Protein AF-A0A524QEB5-F1 (afdb_monomer_lite)

Secondary structure (DSSP, 8-state):
-HHHHHHHHHHHHHTT-----GGG---SS-HHHHHHHHHHT-SEEEEEE-TT--HHHHHHHHHHHHHHHHTT-EEEEEEETTS---GGGGSSEEEEE-TTTHHHHHHHHHHHHHHHHHHIIIIIHHHHHHTT-HHHHHHHHHHHHHHH--THHHHHHHHHHHHHHHT-SSS---HHHHHHHHHHHHHHHHTT-

pLDDT: mean 83.86, std 12.62, range [44.81, 96.88]

Structure (mmCIF, N/CA/C/O backbone):
data_AF-A0A524QEB5-F1
#
_entry.id   AF-A0A524QEB5-F1
#
loop_
_atom_site.group_PDB
_atom_site.id
_atom_site.type_symbol
_atom_site.label_atom_id
_atom_site.label_alt_id
_atom_site.label_comp_id
_atom_site.label_asym_id
_atom_site.label_entity_id
_atom_site.label_seq_id
_atom_site.pdbx_PDB_ins_code
_atom_site.Cartn_x
_atom_site.Cartn_y
_atom_site.Cartn_z
_atom_site.occupancy
_atom_site.B_iso_or_equiv
_atom_site.auth_seq_id
_atom_site.auth_comp_id
_atom_site.auth_asym_id
_atom_site.auth_atom_id
_atom_site.pdbx_PDB_model_num
ATOM 1 N N . MET A 1 1 ? 14.166 0.937 -19.536 1.00 73.69 1 MET A N 1
ATOM 2 C CA . MET A 1 1 ? 13.507 1.208 -18.238 1.00 73.69 1 MET A CA 1
ATOM 3 C C . MET A 1 1 ? 12.821 2.576 -18.107 1.00 73.69 1 MET A C 1
ATOM 5 O O . MET A 1 1 ? 11.662 2.588 -17.712 1.00 73.69 1 MET A O 1
ATOM 9 N N . PRO A 1 2 ? 13.422 3.726 -18.480 1.00 78.94 2 PRO A N 1
ATOM 10 C CA . PRO A 1 2 ? 12.789 5.042 -18.262 1.00 78.94 2 PRO A CA 1
ATOM 11 C C . PRO A 1 2 ? 11.421 5.222 -18.946 1.00 78.94 2 PRO A C 1
ATOM 13 O O . PRO A 1 2 ? 10.523 5.866 -18.407 1.00 78.94 2 PRO A O 1
ATOM 16 N N . LYS A 1 3 ? 11.233 4.611 -20.127 1.00 82.69 3 LYS A N 1
ATOM 17 C CA . LYS A 1 3 ? 9.938 4.580 -20.830 1.00 82.69 3 LYS A CA 1
ATOM 18 C C . LYS A 1 3 ? 8.859 3.827 -20.031 1.00 82.69 3 LYS A C 1
ATOM 20 O O . LYS A 1 3 ? 7.723 4.289 -19.990 1.00 82.69 3 LYS A O 1
ATOM 25 N N . ALA A 1 4 ? 9.235 2.733 -19.363 1.00 83.69 4 ALA A N 1
ATOM 26 C CA . ALA A 1 4 ? 8.350 1.911 -18.538 1.00 83.69 4 ALA A CA 1
ATOM 27 C C . ALA A 1 4 ? 7.804 2.693 -17.344 1.00 83.69 4 ALA A C 1
ATOM 29 O O . ALA A 1 4 ? 6.596 2.750 -17.138 1.00 83.69 4 ALA A O 1
ATOM 30 N N . ILE A 1 5 ? 8.702 3.365 -16.616 1.00 87.50 5 ILE A N 1
ATOM 31 C CA . ILE A 1 5 ? 8.364 4.189 -15.451 1.00 87.50 5 ILE A CA 1
ATOM 32 C C . ILE A 1 5 ? 7.362 5.275 -15.859 1.00 87.50 5 ILE A C 1
ATOM 34 O O . ILE A 1 5 ? 6.281 5.377 -15.284 1.00 87.50 5 ILE A O 1
ATOM 38 N N . LYS A 1 6 ? 7.654 6.025 -16.933 1.00 89.50 6 LYS A N 1
ATOM 39 C CA . LYS A 1 6 ? 6.751 7.071 -17.446 1.00 89.50 6 LYS A CA 1
ATOM 40 C C . LYS A 1 6 ? 5.374 6.531 -17.845 1.00 89.50 6 LYS A C 1
ATOM 42 O O . LYS A 1 6 ? 4.365 7.202 -17.621 1.00 89.50 6 LYS A O 1
ATOM 47 N N . ALA A 1 7 ? 5.320 5.349 -18.457 1.00 90.94 7 ALA A N 1
ATOM 48 C CA . ALA A 1 7 ? 4.065 4.726 -18.859 1.00 90.94 7 ALA A CA 1
ATOM 49 C C . ALA A 1 7 ? 3.247 4.266 -17.640 1.00 90.94 7 ALA A C 1
ATOM 51 O O . ALA A 1 7 ? 2.070 4.606 -17.541 1.00 90.94 7 ALA A O 1
ATOM 52 N N . VAL A 1 8 ? 3.883 3.603 -16.669 1.00 91.38 8 VAL A N 1
ATOM 53 C CA . VAL A 1 8 ? 3.261 3.205 -15.396 1.00 91.38 8 VAL A CA 1
ATOM 54 C C . VAL A 1 8 ? 2.703 4.416 -14.647 1.00 91.38 8 VAL A C 1
ATOM 56 O O . VAL A 1 8 ? 1.546 4.403 -14.236 1.00 91.38 8 VAL A O 1
ATOM 59 N N . TYR A 1 9 ? 3.461 5.511 -14.553 1.00 92.38 9 TYR A N 1
ATOM 60 C CA . TYR A 1 9 ? 3.001 6.743 -13.902 1.00 92.38 9 TYR A CA 1
ATOM 61 C C . TYR A 1 9 ? 1.744 7.317 -14.543 1.00 92.38 9 TYR A C 1
ATOM 63 O O . TYR A 1 9 ? 0.837 7.785 -13.855 1.00 92.38 9 TYR A O 1
ATOM 71 N N . ARG A 1 10 ? 1.684 7.293 -15.876 1.00 93.31 10 ARG A N 1
ATOM 72 C CA . ARG A 1 10 ? 0.520 7.772 -16.620 1.00 93.31 10 ARG A CA 1
ATOM 73 C C . ARG A 1 10 ? -0.715 6.941 -16.297 1.00 93.31 10 ARG A C 1
ATOM 75 O O . ARG A 1 10 ? -1.785 7.504 -16.089 1.00 93.31 10 ARG A O 1
ATOM 82 N N . GLU A 1 11 ? -0.569 5.623 -16.252 1.00 93.81 11 GLU A N 1
ATOM 83 C CA . GLU A 1 11 ? -1.674 4.714 -15.951 1.00 93.81 11 GLU A CA 1
ATOM 84 C C . GLU A 1 11 ? -2.122 4.821 -14.484 1.00 93.81 11 GLU A C 1
ATOM 86 O O . GLU A 1 11 ? -3.323 4.828 -14.223 1.00 93.81 11 GLU A O 1
ATOM 91 N N . LEU A 1 12 ? -1.200 5.032 -13.537 1.00 93.06 12 LEU A N 1
ATOM 92 C CA . LEU A 1 12 ? -1.536 5.333 -12.138 1.00 93.06 12 LEU A CA 1
ATOM 93 C C . LEU A 1 12 ? -2.361 6.615 -12.005 1.00 93.06 12 LEU A C 1
ATOM 95 O O . LEU A 1 12 ? -3.402 6.607 -11.349 1.00 93.06 12 LEU A O 1
ATOM 99 N N . LYS A 1 13 ? -1.940 7.694 -12.676 1.00 92.50 13 LYS A N 1
ATOM 100 C CA . LYS A 1 13 ? -2.674 8.967 -12.673 1.00 92.50 13 LYS A CA 1
ATOM 101 C C . LYS A 1 13 ? -4.069 8.820 -13.278 1.00 92.50 13 LYS A C 1
ATOM 103 O O . LYS A 1 13 ? -5.035 9.277 -12.680 1.00 92.50 13 LYS A O 1
ATOM 108 N N . LYS A 1 14 ? -4.201 8.126 -14.418 1.00 93.81 14 LYS A N 1
ATOM 109 C CA . LYS A 1 14 ? -5.514 7.801 -15.017 1.00 93.81 14 LYS A CA 1
ATOM 110 C C . LYS A 1 14 ? -6.399 6.993 -14.070 1.00 93.81 14 LYS A C 1
ATOM 112 O O . LYS A 1 14 ? -7.614 7.145 -14.072 1.00 93.81 14 LYS A O 1
ATOM 117 N N . ALA A 1 15 ? -5.791 6.125 -13.269 1.00 90.31 15 ALA A N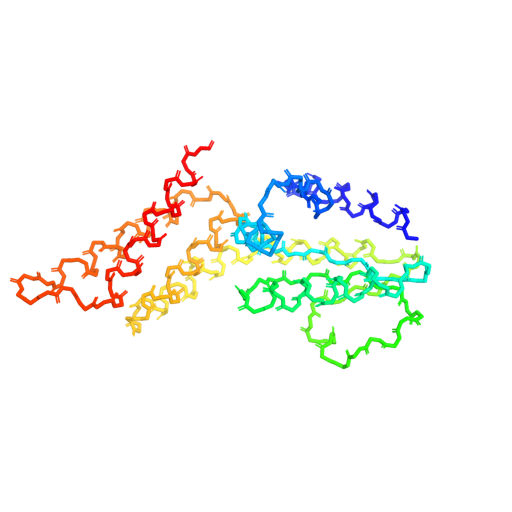 1
ATOM 118 C CA . ALA A 1 15 ? -6.494 5.331 -12.281 1.00 90.31 15 ALA A CA 1
ATOM 119 C C . ALA A 1 15 ? -6.874 6.117 -11.012 1.00 90.31 15 ALA A C 1
ATOM 121 O O . ALA A 1 15 ? -7.626 5.569 -10.208 1.00 90.31 15 ALA A O 1
ATOM 122 N N . GLY A 1 16 ? -6.435 7.371 -10.857 1.00 90.38 16 GLY A N 1
ATOM 123 C CA . GLY A 1 16 ? -6.731 8.220 -9.699 1.00 90.38 16 GLY A CA 1
ATOM 124 C C . GLY A 1 16 ? -5.721 8.104 -8.554 1.00 90.38 16 GLY A C 1
ATOM 125 O O . GLY A 1 16 ? -5.967 8.640 -7.479 1.00 90.38 16 GLY A O 1
ATOM 126 N N . PHE A 1 17 ? -4.589 7.426 -8.762 1.00 90.62 17 PHE A N 1
ATOM 127 C CA . PHE A 1 17 ? -3.515 7.350 -7.771 1.00 90.62 17 PHE A CA 1
ATOM 128 C C . PHE A 1 17 ? -2.535 8.516 -7.924 1.00 90.62 17 PHE A C 1
ATOM 130 O O . PHE A 1 17 ? -2.255 8.972 -9.036 1.00 90.62 17 PHE A O 1
ATOM 137 N N . LYS A 1 18 ? -1.963 8.959 -6.799 1.00 89.12 18 LYS A N 1
ATOM 138 C CA . LYS A 1 18 ? -0.884 9.952 -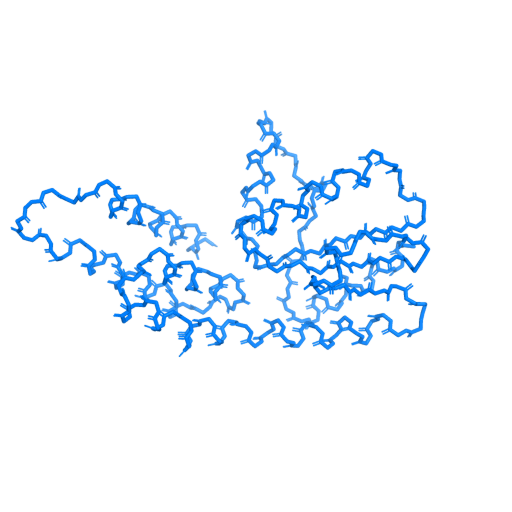6.735 1.00 89.12 18 LYS A CA 1
ATOM 139 C C . LYS A 1 18 ? 0.430 9.235 -6.386 1.00 89.12 18 LYS A C 1
ATOM 141 O O . LYS A 1 18 ? 0.615 8.895 -5.223 1.00 89.12 18 LYS A O 1
ATOM 146 N N . PRO A 1 19 ? 1.313 8.957 -7.365 1.00 88.06 19 PRO A N 1
ATOM 147 C CA . PRO A 1 19 ? 2.582 8.288 -7.095 1.00 88.06 19 PRO A CA 1
ATOM 148 C C . PRO A 1 19 ? 3.506 9.175 -6.256 1.00 88.06 19 PRO A C 1
ATOM 150 O O . PRO A 1 19 ? 3.594 10.377 -6.513 1.00 88.06 19 PRO A O 1
ATOM 153 N N . THR A 1 20 ? 4.223 8.558 -5.321 1.00 85.25 20 THR A N 1
ATOM 154 C CA . THR A 1 20 ? 5.305 9.177 -4.546 1.00 85.25 20 THR A CA 1
ATOM 155 C C . THR A 1 20 ? 6.597 8.427 -4.847 1.00 85.25 20 THR A C 1
ATOM 157 O O . THR A 1 20 ? 6.599 7.199 -4.916 1.00 85.25 20 THR A O 1
ATOM 160 N N . GL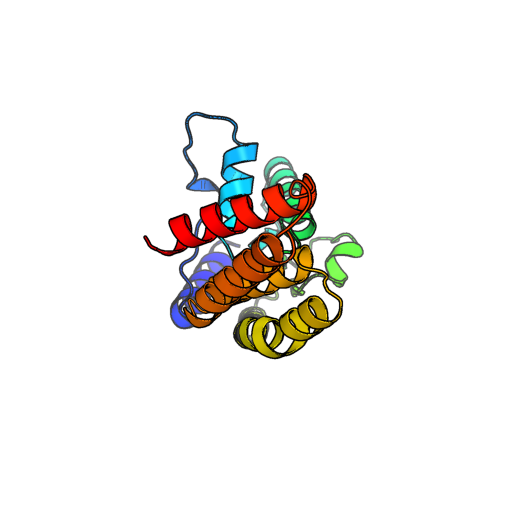U A 1 21 ? 7.689 9.159 -5.052 1.00 82.25 21 GLU A N 1
ATOM 161 C CA . GLU A 1 21 ? 8.999 8.583 -5.363 1.00 82.25 21 GLU A CA 1
ATOM 162 C C . GLU A 1 21 ? 9.825 8.389 -4.099 1.00 82.25 21 GLU A C 1
ATOM 164 O O . GLU A 1 21 ? 9.974 9.328 -3.320 1.00 82.25 21 GLU A O 1
ATOM 169 N N . GLY A 1 22 ? 10.443 7.216 -3.936 1.00 68.25 22 GLY A N 1
ATOM 170 C CA . GLY A 1 22 ? 11.366 6.965 -2.821 1.00 68.25 22 GLY A CA 1
ATOM 171 C C . GLY A 1 22 ? 12.514 7.983 -2.763 1.00 68.25 22 GLY A C 1
ATOM 172 O O . GLY A 1 22 ? 12.850 8.478 -1.695 1.00 68.25 22 GLY A O 1
ATOM 173 N N . ALA A 1 23 ? 13.037 8.402 -3.922 1.00 63.75 23 ALA A N 1
ATOM 174 C CA . ALA A 1 23 ? 14.117 9.391 -4.020 1.00 63.75 23 ALA A CA 1
ATOM 175 C C . ALA A 1 23 ? 13.706 10.827 -3.635 1.00 63.75 23 ALA A C 1
ATOM 177 O O . ALA A 1 23 ? 14.570 11.685 -3.478 1.00 63.75 23 ALA A O 1
ATOM 178 N N . SER A 1 24 ? 12.404 11.105 -3.501 1.00 59.41 24 SER A N 1
ATOM 179 C CA . SER A 1 24 ? 11.895 12.432 -3.126 1.00 59.41 24 SER A CA 1
ATOM 180 C C . SER A 1 24 ? 11.825 12.659 -1.610 1.00 59.41 24 SER A C 1
ATOM 182 O O . SER A 1 24 ? 11.506 13.763 -1.170 1.00 59.41 24 SER A O 1
ATOM 184 N N . LEU A 1 25 ? 12.156 11.641 -0.809 1.00 58.56 25 LEU A N 1
ATOM 185 C CA . LEU A 1 25 ? 12.238 11.726 0.648 1.00 58.56 25 LEU A CA 1
ATOM 186 C C . LEU A 1 25 ? 13.589 12.306 1.067 1.00 58.56 25 LEU A C 1
ATOM 188 O O . LEU A 1 25 ? 14.534 11.585 1.376 1.00 58.56 25 LEU A O 1
ATOM 192 N N . VAL A 1 26 ? 13.677 13.634 1.060 1.00 53.44 26 VAL A N 1
ATOM 193 C CA . VAL A 1 26 ? 14.764 14.355 1.726 1.00 53.44 26 VAL A CA 1
ATOM 194 C C . VAL A 1 26 ? 14.310 14.612 3.157 1.00 53.44 26 VAL A C 1
ATOM 196 O O . VAL A 1 26 ? 13.519 15.518 3.407 1.00 53.44 26 VAL A O 1
ATOM 199 N N . ASP A 1 27 ? 14.772 13.782 4.084 1.00 55.88 27 ASP A N 1
ATOM 200 C CA . ASP A 1 27 ? 14.521 13.947 5.514 1.00 55.88 27 ASP A CA 1
ATOM 201 C C . ASP A 1 27 ? 15.869 14.086 6.233 1.00 55.88 27 ASP A C 1
ATOM 203 O O . ASP A 1 27 ? 16.817 13.365 5.925 1.00 55.88 27 ASP A O 1
ATOM 207 N N . TYR A 1 28 ? 15.979 15.023 7.175 1.00 56.12 28 TYR A N 1
ATOM 208 C CA . TYR A 1 28 ? 17.229 15.321 7.898 1.00 56.12 28 TYR A CA 1
ATOM 209 C C . TYR A 1 28 ? 17.512 14.321 9.047 1.00 56.12 28 TYR A C 1
ATOM 211 O O . TYR A 1 28 ? 18.350 14.585 9.908 1.00 56.12 28 TYR A O 1
ATOM 219 N N . GLY A 1 29 ? 16.797 13.189 9.089 1.00 60.66 29 GLY A N 1
ATOM 220 C CA . GLY A 1 29 ? 16.834 12.182 10.158 1.00 60.66 29 GLY A CA 1
ATOM 221 C C . GLY A 1 29 ? 17.109 10.752 9.670 1.00 60.66 29 GLY A C 1
ATOM 222 O O . GLY A 1 29 ? 17.633 10.540 8.581 1.00 60.66 29 GLY A O 1
ATOM 223 N N . ASP A 1 30 ? 16.763 9.756 10.495 1.00 67.69 30 ASP A N 1
ATOM 224 C CA . ASP A 1 30 ? 16.944 8.325 10.199 1.00 67.69 30 ASP A CA 1
ATOM 225 C C . ASP A 1 30 ? 16.182 7.909 8.924 1.00 67.69 30 ASP A C 1
ATOM 227 O O . ASP A 1 30 ? 14.948 7.806 8.914 1.00 67.69 30 ASP A O 1
ATOM 231 N N . PHE A 1 31 ? 16.934 7.664 7.844 1.00 76.81 31 PHE A N 1
ATOM 232 C CA . PHE A 1 31 ? 16.429 7.268 6.527 1.00 76.81 31 PHE A CA 1
ATOM 233 C C . PHE A 1 31 ? 15.445 6.093 6.598 1.00 76.81 31 PHE A C 1
ATOM 235 O O . PHE A 1 31 ? 14.433 6.095 5.894 1.00 76.81 31 PHE A O 1
ATOM 242 N N . VAL A 1 32 ? 15.683 5.120 7.486 1.00 82.88 32 VAL A N 1
ATOM 243 C CA . VAL A 1 32 ? 14.817 3.940 7.629 1.00 82.88 32 VAL A CA 1
ATOM 244 C C . VAL A 1 32 ? 13.439 4.346 8.144 1.00 82.88 32 VAL A C 1
ATOM 246 O O . VAL A 1 32 ? 12.415 3.916 7.611 1.00 82.88 32 VAL A O 1
ATOM 249 N N . CYS A 1 33 ? 13.390 5.225 9.146 1.00 83.38 33 CYS A N 1
ATOM 250 C CA . CYS A 1 33 ? 12.136 5.726 9.699 1.00 83.38 33 CYS A CA 1
ATOM 251 C C . CYS A 1 33 ? 11.307 6.481 8.647 1.00 83.38 33 CYS A C 1
ATOM 253 O O . CYS A 1 33 ? 10.084 6.327 8.604 1.00 83.38 33 CYS A O 1
ATOM 255 N N . SER A 1 34 ? 11.953 7.277 7.790 1.00 82.31 34 SER A N 1
ATOM 256 C CA . SER A 1 34 ? 11.273 8.036 6.731 1.00 82.31 34 SER A CA 1
ATOM 257 C C . SER A 1 34 ? 10.695 7.121 5.638 1.00 82.31 34 SER A C 1
ATOM 259 O O . SER A 1 34 ? 9.538 7.274 5.226 1.00 82.31 34 SER A O 1
ATOM 261 N N . ILE A 1 35 ? 11.447 6.084 5.252 1.00 84.94 35 ILE A N 1
ATOM 262 C CA . ILE A 1 35 ? 10.985 5.033 4.332 1.00 84.94 35 ILE A CA 1
ATOM 263 C C . ILE A 1 35 ? 9.786 4.290 4.928 1.00 84.94 35 ILE A C 1
ATOM 265 O O . ILE A 1 35 ? 8.746 4.176 4.280 1.00 84.94 35 ILE A O 1
ATOM 269 N N . CYS A 1 36 ? 9.870 3.860 6.190 1.00 88.19 36 CYS A N 1
ATOM 270 C CA . CYS A 1 36 ? 8.771 3.181 6.878 1.00 88.19 36 CYS A CA 1
ATOM 271 C C . CYS A 1 36 ? 7.503 4.045 6.945 1.00 88.19 36 CYS A C 1
ATOM 273 O O . CYS A 1 36 ? 6.412 3.554 6.656 1.00 88.19 36 CYS A O 1
ATOM 275 N N . LYS A 1 37 ? 7.623 5.341 7.267 1.00 85.06 37 LYS A N 1
ATOM 276 C CA . LYS A 1 37 ? 6.483 6.277 7.261 1.00 85.06 37 LYS A CA 1
ATOM 277 C C . LYS A 1 37 ? 5.834 6.376 5.879 1.00 85.06 37 LYS A C 1
ATOM 279 O O . LYS A 1 37 ? 4.608 6.374 5.779 1.00 85.06 37 LYS A O 1
ATOM 284 N N . SER A 1 38 ? 6.642 6.420 4.823 1.00 86.62 38 SER A N 1
ATOM 285 C CA . SER A 1 38 ? 6.161 6.495 3.438 1.00 86.62 38 SER A CA 1
ATOM 286 C C . SER A 1 38 ? 5.480 5.209 2.985 1.00 86.62 38 SER A C 1
ATOM 288 O O . SER A 1 38 ? 4.432 5.246 2.347 1.00 86.62 38 SER A O 1
ATOM 290 N N . ILE A 1 39 ? 6.025 4.058 3.374 1.00 89.19 39 ILE A N 1
ATOM 291 C CA . ILE A 1 39 ? 5.401 2.759 3.123 1.00 89.19 39 ILE A CA 1
ATOM 292 C C . ILE A 1 39 ? 4.049 2.661 3.842 1.00 89.19 39 ILE A C 1
ATOM 294 O O . ILE A 1 39 ? 3.058 2.228 3.252 1.00 89.19 39 ILE A O 1
ATOM 298 N N . LEU A 1 40 ? 3.981 3.084 5.107 1.00 88.12 40 LEU A N 1
ATOM 299 C CA . LEU A 1 40 ? 2.753 3.028 5.901 1.00 88.12 40 LEU A CA 1
ATOM 300 C C . LEU A 1 40 ? 1.662 3.978 5.387 1.00 88.12 40 LEU A C 1
ATOM 302 O O . LEU A 1 40 ? 0.482 3.657 5.533 1.00 88.12 40 LEU A O 1
ATOM 306 N N . SER A 1 41 ? 2.033 5.096 4.756 1.00 87.12 41 SER A N 1
ATOM 307 C CA . SER A 1 41 ? 1.091 6.052 4.155 1.00 87.12 41 SER A CA 1
ATOM 308 C C . SER A 1 41 ? 0.589 5.641 2.766 1.00 87.12 41 SER A C 1
ATOM 310 O O . SER A 1 41 ? -0.316 6.278 2.227 1.00 87.12 41 SER A O 1
ATOM 312 N N . CYS A 1 42 ? 1.133 4.565 2.193 1.00 89.50 42 CYS A N 1
ATOM 313 C CA . CYS A 1 42 ? 0.776 4.081 0.867 1.00 89.50 42 CYS A CA 1
ATOM 314 C C . CYS A 1 42 ? -0.045 2.773 0.938 1.00 89.50 42 CYS A C 1
ATOM 316 O O . CYS A 1 42 ? 0.181 1.921 1.806 1.00 89.50 42 CYS A O 1
ATOM 318 N N . PRO A 1 43 ? -1.011 2.569 0.022 1.00 89.38 43 PRO A N 1
ATOM 319 C CA . PRO A 1 43 ? -1.786 1.327 -0.038 1.00 89.38 43 PRO A CA 1
ATOM 320 C C . PRO A 1 43 ? -1.014 0.147 -0.658 1.00 89.38 43 PRO A C 1
ATOM 322 O O . PRO A 1 43 ? -1.258 -1.008 -0.314 1.00 89.38 43 PRO A O 1
ATOM 325 N N . PHE A 1 44 ? -0.075 0.421 -1.565 1.00 92.12 44 PHE A N 1
ATOM 326 C CA . PHE A 1 44 ? 0.766 -0.573 -2.238 1.00 92.12 44 PHE A CA 1
ATOM 327 C C . PHE A 1 44 ? 2.068 0.076 -2.723 1.00 92.12 44 PHE A C 1
ATOM 329 O O . PHE A 1 44 ? 2.141 1.297 -2.862 1.00 92.12 44 PHE A O 1
ATOM 336 N N . GLY A 1 45 ? 3.081 -0.744 -2.994 1.00 92.12 45 GLY A N 1
ATOM 337 C CA . GLY A 1 45 ? 4.352 -0.322 -3.579 1.00 92.12 45 GLY A CA 1
ATOM 338 C C . GLY A 1 45 ? 4.502 -0.787 -5.024 1.00 92.12 45 GLY A C 1
ATOM 339 O O . GLY A 1 45 ? 3.940 -1.808 -5.426 1.00 92.12 45 GLY A O 1
ATOM 340 N N . ILE A 1 46 ? 5.285 -0.047 -5.808 1.00 91.94 46 ILE A N 1
ATOM 341 C CA . ILE A 1 46 ? 5.724 -0.468 -7.141 1.00 91.94 46 ILE A CA 1
ATOM 342 C C . ILE A 1 46 ? 7.242 -0.387 -7.178 1.00 91.94 46 ILE A C 1
ATOM 344 O O . ILE A 1 46 ? 7.809 0.675 -6.937 1.00 91.94 46 ILE A O 1
ATOM 348 N N . ALA A 1 47 ? 7.881 -1.497 -7.517 1.00 90.50 47 ALA A N 1
ATOM 349 C CA . ALA A 1 47 ? 9.318 -1.582 -7.689 1.00 90.50 47 ALA A CA 1
ATOM 350 C C . ALA A 1 47 ? 9.668 -1.791 -9.162 1.00 90.50 47 ALA A C 1
ATOM 352 O O . ALA A 1 47 ? 8.965 -2.498 -9.884 1.00 90.50 47 ALA A O 1
ATOM 353 N N . PHE A 1 48 ? 10.774 -1.194 -9.596 1.00 88.31 48 PHE A N 1
ATOM 354 C CA . PHE A 1 48 ? 11.289 -1.336 -10.952 1.00 88.31 48 PHE A CA 1
ATOM 355 C C . PHE A 1 48 ? 12.678 -1.965 -10.896 1.00 88.31 48 PHE A C 1
ATOM 357 O O . PHE A 1 48 ? 13.610 -1.332 -10.416 1.00 88.31 48 PHE A O 1
ATOM 364 N N . ALA A 1 49 ? 12.841 -3.165 -11.447 1.00 86.25 49 ALA A N 1
ATOM 365 C CA . ALA A 1 49 ? 14.139 -3.825 -11.584 1.00 86.25 49 ALA A CA 1
ATOM 366 C C . ALA A 1 49 ? 14.435 -4.111 -13.066 1.00 86.25 49 ALA A C 1
ATOM 368 O O . ALA A 1 49 ? 13.535 -4.397 -13.847 1.00 86.25 49 ALA A O 1
ATOM 369 N N . GLY A 1 50 ? 15.679 -3.988 -13.518 1.00 82.50 50 GLY A N 1
ATOM 370 C CA . GLY A 1 50 ? 15.987 -4.302 -14.912 1.00 82.50 50 GLY A CA 1
ATOM 371 C C . GLY A 1 50 ? 17.429 -4.045 -15.290 1.00 82.50 50 GLY A C 1
ATOM 372 O O . GLY A 1 50 ? 18.226 -3.549 -14.491 1.00 82.50 50 GLY A O 1
ATOM 373 N N . LYS A 1 51 ? 17.755 -4.378 -16.539 1.00 78.00 51 LYS A N 1
ATOM 374 C CA . LYS A 1 51 ? 19.104 -4.210 -17.072 1.00 78.00 51 LYS A CA 1
ATOM 375 C C . LYS A 1 51 ? 19.534 -2.739 -17.000 1.00 78.00 51 LYS A C 1
ATOM 377 O O . LYS A 1 51 ? 18.832 -1.851 -17.486 1.00 78.00 51 LYS A O 1
ATOM 382 N N . GLY A 1 52 ? 20.701 -2.495 -16.404 1.00 80.56 52 GLY A N 1
ATOM 383 C CA . GLY A 1 52 ? 21.279 -1.158 -16.235 1.00 80.56 52 GLY A CA 1
ATOM 384 C C . GLY A 1 52 ? 20.952 -0.466 -14.907 1.00 80.56 52 GLY A C 1
ATOM 385 O O . GLY A 1 52 ? 21.425 0.647 -14.692 1.00 80.56 52 GLY A O 1
ATOM 386 N N . VAL A 1 53 ? 20.184 -1.097 -14.012 1.00 83.44 53 VAL A N 1
ATOM 387 C CA . VAL A 1 53 ? 20.111 -0.667 -12.606 1.00 83.44 53 VAL A CA 1
ATOM 388 C C . VAL A 1 53 ? 21.389 -1.131 -11.891 1.00 83.44 53 VAL A C 1
ATOM 390 O O . VAL A 1 53 ? 21.685 -2.322 -11.956 1.00 83.44 53 VAL A O 1
ATOM 393 N N . PRO A 1 54 ? 22.156 -0.243 -11.227 1.00 87.31 54 PRO A N 1
ATOM 394 C CA . PRO A 1 54 ? 23.350 -0.648 -10.484 1.00 87.31 54 PRO A CA 1
ATOM 395 C C . PRO A 1 54 ? 23.020 -1.630 -9.355 1.00 87.31 54 PRO A C 1
ATOM 397 O O . PRO A 1 54 ? 22.010 -1.451 -8.675 1.00 87.31 54 PRO A O 1
ATOM 400 N N . ASP A 1 55 ? 23.908 -2.586 -9.072 1.00 85.12 55 ASP A N 1
ATOM 401 C CA . ASP A 1 55 ? 23.687 -3.610 -8.035 1.00 85.12 55 ASP A CA 1
ATOM 402 C C . ASP A 1 55 ? 23.365 -3.006 -6.663 1.00 85.12 55 ASP A C 1
ATOM 404 O O . ASP A 1 55 ? 22.448 -3.452 -5.981 1.00 85.12 55 ASP A O 1
ATOM 408 N N . LYS A 1 56 ? 24.049 -1.917 -6.284 1.00 86.50 56 LYS A N 1
ATOM 409 C CA . LYS A 1 56 ? 23.757 -1.182 -5.039 1.00 86.50 56 LYS A CA 1
ATOM 410 C C . LYS A 1 56 ? 22.311 -0.679 -4.992 1.00 86.50 56 LYS A C 1
ATOM 412 O O . LYS A 1 56 ? 21.652 -0.776 -3.963 1.00 86.50 56 LYS A O 1
ATOM 417 N N . THR A 1 57 ? 21.810 -0.155 -6.109 1.00 86.19 57 THR A N 1
ATOM 418 C CA . THR A 1 57 ? 20.420 0.299 -6.230 1.00 86.19 57 THR A CA 1
ATOM 419 C C . THR A 1 57 ? 19.461 -0.886 -6.203 1.00 86.19 57 THR A C 1
ATOM 421 O O . THR A 1 57 ? 18.420 -0.808 -5.559 1.00 86.19 57 THR A O 1
ATOM 424 N N . LEU A 1 58 ? 19.817 -1.996 -6.850 1.00 85.94 58 LEU A N 1
ATOM 425 C CA . LEU A 1 58 ? 19.013 -3.212 -6.856 1.00 85.94 58 LEU A CA 1
ATOM 426 C C . LEU A 1 58 ? 18.856 -3.802 -5.441 1.00 85.94 58 LEU A C 1
ATOM 428 O O . LEU A 1 58 ? 17.745 -4.163 -5.057 1.00 85.94 58 LEU A O 1
ATOM 432 N N . CYS A 1 59 ? 19.927 -3.819 -4.639 1.00 86.31 59 CYS A N 1
ATOM 433 C CA . CYS A 1 59 ? 19.878 -4.217 -3.229 1.00 86.31 59 CYS A CA 1
ATOM 434 C C . CYS A 1 59 ? 18.905 -3.351 -2.419 1.00 86.31 59 CYS A C 1
ATOM 436 O O . CYS A 1 59 ? 18.089 -3.891 -1.673 1.00 86.31 59 CYS A O 1
ATOM 438 N N . ASN A 1 60 ? 18.944 -2.025 -2.599 1.00 87.62 60 ASN A N 1
ATOM 439 C CA . ASN A 1 60 ? 18.023 -1.114 -1.914 1.00 87.62 60 ASN A CA 1
ATOM 440 C C . ASN A 1 60 ? 16.567 -1.382 -2.309 1.00 87.62 60 ASN A C 1
ATOM 442 O O . ASN A 1 60 ? 15.702 -1.460 -1.442 1.00 87.62 60 ASN A O 1
ATOM 446 N N . ILE A 1 61 ? 16.302 -1.597 -3.601 1.00 87.94 61 ILE A N 1
ATOM 447 C CA . ILE A 1 61 ? 14.958 -1.924 -4.094 1.00 87.94 61 ILE A CA 1
ATOM 448 C C . ILE A 1 61 ? 14.444 -3.206 -3.437 1.00 87.94 61 ILE A C 1
ATOM 450 O O . ILE A 1 61 ? 13.316 -3.235 -2.953 1.00 87.94 61 ILE A O 1
ATOM 454 N N . PHE A 1 62 ? 15.253 -4.266 -3.386 1.00 87.75 62 PHE A N 1
ATOM 455 C CA . PHE A 1 62 ? 14.828 -5.517 -2.760 1.00 87.75 62 PHE A CA 1
ATOM 456 C C . PHE A 1 62 ? 14.629 -5.394 -1.251 1.00 87.75 62 PHE A C 1
ATOM 458 O O . PHE A 1 62 ? 13.679 -5.968 -0.719 1.00 87.75 62 PHE A O 1
ATOM 465 N N . TRP A 1 63 ? 15.465 -4.611 -0.572 1.00 89.62 63 TRP A N 1
ATOM 466 C CA . TRP A 1 63 ? 15.282 -4.314 0.844 1.00 89.62 63 TRP A CA 1
ATOM 467 C C . TRP A 1 63 ? 13.962 -3.568 1.105 1.00 89.62 63 TRP A C 1
ATOM 469 O O . TRP A 1 63 ? 13.182 -3.982 1.963 1.00 89.62 63 TRP A O 1
ATOM 479 N N . GLU A 1 64 ? 13.640 -2.545 0.307 1.00 90.50 64 GLU A N 1
ATOM 480 C CA . GLU A 1 64 ? 12.368 -1.813 0.402 1.00 90.50 64 GLU A CA 1
ATOM 481 C C . GLU A 1 64 ? 11.153 -2.686 0.053 1.00 90.50 64 GLU A C 1
ATOM 483 O O . GLU A 1 64 ? 10.111 -2.577 0.703 1.00 90.50 64 GLU A O 1
ATOM 488 N N . ILE A 1 65 ? 11.269 -3.596 -0.926 1.00 89.44 65 ILE A N 1
ATOM 489 C CA . ILE A 1 65 ? 10.221 -4.591 -1.205 1.00 89.44 65 ILE A CA 1
ATOM 490 C C . ILE A 1 65 ? 10.003 -5.492 0.014 1.00 89.44 65 ILE A C 1
ATOM 492 O O . ILE A 1 65 ? 8.854 -5.733 0.391 1.00 89.44 65 ILE A O 1
ATOM 496 N N . GLY A 1 66 ? 11.080 -5.954 0.651 1.00 88.69 66 GLY A N 1
ATOM 497 C CA . GLY A 1 66 ? 11.001 -6.741 1.880 1.00 88.69 66 GLY A CA 1
ATOM 498 C C . GLY A 1 66 ? 10.267 -5.993 2.994 1.00 88.69 66 GLY A C 1
ATOM 499 O O . GLY A 1 66 ? 9.391 -6.563 3.641 1.00 88.69 66 GLY A O 1
ATOM 500 N N . LEU A 1 67 ? 10.541 -4.695 3.167 1.00 90.75 67 LEU A N 1
ATOM 501 C CA . LEU A 1 67 ? 9.812 -3.853 4.120 1.00 90.75 67 LEU A CA 1
ATOM 502 C C . LEU A 1 67 ? 8.329 -3.715 3.760 1.00 90.75 67 LEU A C 1
ATOM 504 O O . LEU A 1 67 ? 7.474 -3.902 4.624 1.00 90.75 67 LEU A O 1
ATOM 508 N N . LEU A 1 68 ? 8.004 -3.433 2.495 1.00 90.69 68 LEU A N 1
ATOM 509 C CA . LEU A 1 68 ? 6.620 -3.369 2.016 1.00 90.69 68 LEU A CA 1
ATOM 510 C C . LEU A 1 68 ? 5.861 -4.661 2.340 1.00 90.69 68 LEU A C 1
ATOM 512 O O . LEU A 1 68 ? 4.779 -4.611 2.927 1.00 90.69 68 LEU A O 1
ATOM 516 N N . GLN A 1 69 ? 6.445 -5.814 2.010 1.00 88.06 69 GLN A N 1
ATOM 517 C CA . GLN A 1 69 ? 5.864 -7.124 2.297 1.00 88.06 69 GLN A CA 1
ATOM 518 C C . GLN A 1 69 ? 5.756 -7.394 3.801 1.00 88.06 69 GLN A C 1
ATOM 520 O O . GLN A 1 69 ? 4.725 -7.892 4.251 1.00 88.06 69 GLN A O 1
ATOM 525 N N . GLY A 1 70 ? 6.764 -7.013 4.591 1.00 88.19 70 GLY A N 1
ATOM 526 C CA . GLY A 1 70 ? 6.747 -7.114 6.053 1.00 88.19 70 GLY A CA 1
ATOM 527 C C . GLY A 1 70 ? 5.626 -6.288 6.689 1.00 88.19 70 GLY A C 1
ATOM 528 O O . GLY A 1 70 ? 4.972 -6.736 7.628 1.00 88.19 70 GLY A O 1
ATOM 529 N N . PHE A 1 71 ? 5.310 -5.125 6.115 1.00 88.50 71 PHE A N 1
ATOM 530 C CA . PHE A 1 71 ? 4.135 -4.333 6.483 1.00 88.50 71 PHE A CA 1
ATOM 531 C C . PHE A 1 71 ? 2.826 -4.848 5.864 1.00 88.50 71 PHE A C 1
ATOM 533 O O . PHE A 1 71 ? 1.778 -4.221 6.033 1.00 88.50 71 PHE A O 1
ATOM 540 N N . GLY A 1 72 ? 2.842 -5.984 5.164 1.00 86.56 72 GLY A N 1
ATOM 541 C CA . GLY A 1 72 ? 1.678 -6.586 4.513 1.00 86.56 72 GLY A CA 1
ATOM 542 C C . GLY A 1 72 ? 1.139 -5.772 3.337 1.00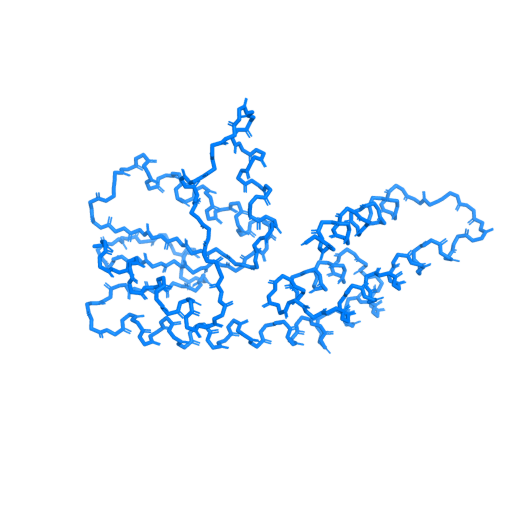 86.56 72 GLY A C 1
ATOM 543 O O . GLY A 1 72 ? -0.036 -5.905 2.999 1.00 86.56 72 GLY A O 1
ATOM 544 N N . LYS A 1 73 ? 1.955 -4.893 2.747 1.00 88.38 73 LYS A N 1
ATOM 545 C CA . LYS A 1 73 ? 1.575 -4.098 1.579 1.00 88.38 73 LYS A CA 1
ATOM 546 C C . LYS A 1 73 ? 1.669 -4.945 0.322 1.00 88.38 73 LYS A C 1
ATOM 548 O O . LYS A 1 73 ? 2.556 -5.783 0.165 1.00 88.38 73 LYS A O 1
ATOM 553 N N . VAL A 1 74 ? 0.757 -4.684 -0.607 1.00 88.44 74 VAL A N 1
ATOM 554 C CA . VAL A 1 74 ? 0.844 -5.269 -1.941 1.00 88.44 74 VAL A CA 1
ATOM 555 C C . VAL A 1 74 ? 2.033 -4.648 -2.667 1.00 88.44 74 VAL A C 1
ATOM 557 O O . VAL A 1 74 ? 2.211 -3.432 -2.632 1.00 88.44 74 VAL A O 1
ATOM 560 N N . VAL A 1 75 ? 2.838 -5.470 -3.334 1.00 90.00 75 VAL A N 1
ATOM 561 C CA . VAL A 1 75 ? 3.970 -5.008 -4.142 1.00 90.00 75 VAL A CA 1
ATOM 562 C C . VAL A 1 75 ? 3.741 -5.415 -5.587 1.00 90.00 75 VAL A C 1
ATOM 564 O O . VAL A 1 75 ? 3.429 -6.573 -5.863 1.00 90.00 75 VAL A O 1
ATOM 567 N N . LEU A 1 76 ? 3.880 -4.459 -6.505 1.00 89.88 76 LEU A N 1
ATOM 568 C CA . LEU A 1 76 ? 3.978 -4.735 -7.932 1.00 89.88 76 LEU A CA 1
ATOM 569 C C . LEU A 1 76 ? 5.446 -4.643 -8.341 1.00 89.88 76 LEU A C 1
ATOM 571 O O . LEU A 1 76 ? 6.048 -3.576 -8.230 1.00 89.88 76 LEU A O 1
ATOM 575 N N . LEU A 1 77 ? 6.025 -5.735 -8.827 1.00 88.06 77 LEU A N 1
ATOM 576 C CA . LEU A 1 77 ? 7.395 -5.724 -9.337 1.00 88.06 77 LEU A CA 1
ATOM 577 C C . LEU A 1 77 ? 7.364 -5.645 -10.861 1.00 88.06 77 LEU A C 1
ATOM 579 O O . LEU A 1 77 ? 6.923 -6.586 -11.507 1.00 88.06 77 LEU A O 1
ATOM 583 N N . VAL A 1 78 ? 7.843 -4.547 -11.437 1.00 88.12 78 VAL A N 1
ATOM 584 C CA . VAL A 1 78 ? 8.049 -4.409 -12.882 1.00 88.12 78 VAL A CA 1
ATOM 585 C C . VAL A 1 78 ? 9.506 -4.745 -13.178 1.00 88.12 78 VAL A C 1
ATOM 587 O O . VAL A 1 78 ? 10.394 -3.945 -12.878 1.00 88.12 78 VAL A O 1
ATOM 590 N N . ALA A 1 79 ? 9.747 -5.931 -13.733 1.00 85.50 79 ALA A N 1
ATOM 591 C CA . ALA A 1 79 ? 11.091 -6.462 -13.942 1.00 85.50 79 ALA A CA 1
ATOM 592 C C . ALA A 1 79 ? 11.362 -6.816 -15.405 1.00 85.50 79 ALA A C 1
ATOM 594 O O . ALA A 1 79 ? 10.489 -7.370 -16.057 1.00 85.50 79 ALA A O 1
ATOM 595 N N . ASP A 1 80 ? 12.557 -6.533 -15.919 1.00 79.38 80 ASP A N 1
ATOM 596 C CA . ASP A 1 80 ? 13.006 -7.070 -17.216 1.00 79.38 80 ASP A CA 1
ATOM 597 C C . ASP A 1 80 ? 13.134 -8.607 -17.152 1.00 79.38 80 ASP A C 1
ATOM 599 O O . ASP A 1 80 ? 13.602 -9.134 -16.143 1.00 79.38 80 ASP A O 1
ATOM 603 N N . GLU A 1 81 ? 12.753 -9.323 -18.216 1.00 65.88 81 GLU A N 1
ATOM 604 C CA . GLU A 1 81 ? 12.842 -10.796 -18.307 1.00 65.88 81 GLU A CA 1
ATOM 605 C C . GLU A 1 81 ? 14.277 -11.314 -18.120 1.00 65.88 81 GLU A C 1
ATOM 607 O O . GLU A 1 81 ? 14.482 -12.451 -17.709 1.00 65.88 81 GLU A O 1
ATOM 612 N N . ALA A 1 82 ? 15.279 -10.462 -18.364 1.00 60.88 82 ALA A N 1
ATOM 613 C CA . ALA A 1 82 ? 16.691 -10.776 -18.155 1.00 60.88 82 ALA A CA 1
ATOM 614 C C . ALA A 1 82 ? 17.106 -10.920 -16.672 1.00 60.88 82 ALA A C 1
ATOM 616 O O . ALA A 1 82 ? 18.251 -11.282 -16.396 1.00 60.88 82 ALA A O 1
ATOM 617 N N . LEU A 1 83 ? 16.228 -10.611 -15.712 1.00 65.12 83 LEU A N 1
ATOM 618 C CA . LEU A 1 83 ? 16.488 -10.842 -14.292 1.00 65.12 83 LEU A CA 1
ATOM 619 C C . LEU A 1 83 ? 16.066 -12.260 -13.901 1.00 65.12 83 LEU A C 1
ATOM 621 O O . LEU A 1 83 ? 14.877 -12.573 -13.876 1.00 65.12 83 LEU A O 1
ATOM 625 N N . ASN A 1 84 ? 17.037 -13.083 -13.494 1.00 66.50 84 ASN A N 1
ATOM 626 C CA . ASN A 1 84 ? 16.794 -14.307 -12.725 1.00 66.50 84 ASN A CA 1
ATOM 627 C C . ASN A 1 84 ? 16.241 -13.930 -11.340 1.00 66.50 84 ASN A C 1
ATOM 629 O O . ASN A 1 84 ? 16.971 -13.909 -10.348 1.00 66.50 84 ASN A O 1
ATOM 633 N N . LEU A 1 85 ? 14.965 -13.547 -11.284 1.00 70.69 85 LEU A N 1
ATOM 634 C CA . LEU A 1 85 ? 14.300 -13.190 -10.038 1.00 70.69 85 LEU A CA 1
ATOM 635 C C . LEU A 1 85 ? 14.273 -14.405 -9.097 1.00 70.69 85 LEU A C 1
ATOM 637 O O . LEU A 1 85 ? 13.989 -15.517 -9.550 1.00 70.69 85 LEU A O 1
ATOM 641 N N . PRO A 1 86 ? 14.515 -14.215 -7.786 1.00 69.69 86 PRO A N 1
ATOM 642 C CA . PRO A 1 86 ? 14.314 -15.277 -6.810 1.00 69.69 86 PRO A CA 1
ATOM 643 C C . PRO A 1 86 ? 12.888 -15.831 -6.889 1.00 69.69 86 PRO A C 1
ATOM 645 O O . PRO A 1 86 ? 11.936 -15.076 -7.105 1.00 69.69 86 PRO A O 1
ATOM 648 N N . SER A 1 87 ? 12.721 -17.136 -6.662 1.00 68.12 87 SER A N 1
ATOM 649 C CA . SER A 1 87 ? 11.422 -17.823 -6.760 1.00 68.12 87 SER A CA 1
ATOM 650 C C . SER A 1 87 ? 10.325 -17.193 -5.900 1.00 68.12 87 SER A C 1
ATOM 652 O O . SER A 1 87 ? 9.147 -17.267 -6.249 1.00 68.12 87 SER A O 1
ATOM 654 N N . ASP A 1 88 ? 10.696 -16.533 -4.802 1.00 67.19 88 ASP A N 1
ATOM 655 C CA . ASP A 1 88 ? 9.768 -15.836 -3.909 1.00 67.19 88 ASP A CA 1
ATOM 656 C C . ASP A 1 88 ? 9.038 -14.667 -4.597 1.00 67.19 88 ASP A C 1
ATOM 658 O O . ASP A 1 88 ? 7.889 -14.361 -4.266 1.00 67.19 88 ASP A O 1
ATOM 662 N N . PHE A 1 89 ? 9.630 -14.065 -5.635 1.00 66.75 89 PHE A N 1
ATOM 663 C CA . PHE A 1 89 ? 9.001 -13.001 -6.424 1.00 66.75 89 PHE A CA 1
ATOM 664 C C . PHE A 1 89 ? 7.960 -13.506 -7.432 1.00 66.75 89 PHE A C 1
ATOM 666 O O . PHE A 1 89 ? 7.206 -12.696 -7.976 1.00 66.75 89 PHE A O 1
ATOM 673 N N . ASN A 1 90 ? 7.832 -14.825 -7.617 1.00 60.31 90 ASN A N 1
ATOM 674 C CA . ASN A 1 90 ? 6.758 -15.413 -8.424 1.00 60.31 90 ASN A CA 1
ATOM 675 C C . ASN A 1 90 ? 5.396 -15.390 -7.705 1.00 60.31 90 ASN A C 1
ATOM 677 O O . ASN A 1 90 ? 4.365 -15.551 -8.353 1.00 60.31 90 ASN A O 1
ATOM 681 N N . ARG A 1 91 ? 5.371 -15.193 -6.375 1.00 56.47 91 ARG A N 1
ATOM 682 C CA . ARG A 1 91 ? 4.132 -15.084 -5.571 1.00 56.47 91 ARG A CA 1
ATOM 683 C C . ARG A 1 91 ? 3.637 -13.644 -5.407 1.00 56.47 91 ARG A C 1
ATOM 685 O O . ARG A 1 91 ? 2.472 -13.424 -5.084 1.00 56.47 91 ARG A O 1
ATOM 692 N N . THR A 1 92 ? 4.520 -12.674 -5.618 1.00 60.28 92 THR A N 1
ATOM 693 C CA . THR A 1 92 ? 4.200 -11.241 -5.671 1.00 60.28 92 THR A CA 1
ATOM 694 C C . THR A 1 92 ? 3.539 -10.925 -7.016 1.00 60.28 92 THR A C 1
ATOM 696 O O . THR A 1 92 ? 3.725 -11.671 -7.974 1.00 60.28 92 THR A O 1
ATOM 699 N N . PHE A 1 93 ? 2.775 -9.832 -7.136 1.00 66.50 93 PHE A N 1
ATOM 700 C CA . PHE A 1 93 ? 2.277 -9.390 -8.444 1.00 66.50 93 PHE A CA 1
ATOM 701 C C . PHE A 1 93 ? 3.451 -8.886 -9.296 1.00 66.50 93 PHE A C 1
ATOM 703 O O . PHE A 1 93 ? 3.735 -7.691 -9.372 1.00 66.50 93 PHE A O 1
ATOM 710 N N . SER A 1 94 ? 4.179 -9.808 -9.909 1.00 68.62 94 SER A N 1
ATOM 711 C CA . SER A 1 94 ? 5.263 -9.506 -10.824 1.00 68.62 94 SER A CA 1
ATOM 712 C C . SER A 1 94 ? 4.704 -9.293 -12.227 1.00 68.62 94 SER A C 1
ATOM 714 O O . SER A 1 94 ? 3.849 -10.022 -12.733 1.00 68.62 94 SER A O 1
ATOM 716 N N . ILE A 1 95 ? 5.170 -8.223 -12.853 1.00 71.00 95 ILE A N 1
ATOM 717 C CA . ILE A 1 95 ? 4.923 -7.888 -14.242 1.00 71.00 95 ILE A CA 1
ATOM 718 C C . ILE A 1 95 ? 6.277 -7.960 -14.914 1.00 71.00 95 ILE A C 1
ATOM 720 O O . ILE A 1 95 ? 7.126 -7.087 -14.731 1.00 71.00 95 ILE A O 1
ATOM 724 N N . LEU A 1 96 ? 6.457 -9.001 -15.714 1.00 74.69 96 LEU A N 1
ATOM 725 C CA . LEU A 1 96 ? 7.587 -9.053 -16.619 1.00 74.69 96 LEU A CA 1
ATOM 726 C C . LEU A 1 96 ? 7.400 -7.964 -17.677 1.00 74.69 96 LEU A C 1
ATOM 728 O O . LEU A 1 96 ? 6.359 -7.878 -18.342 1.00 74.69 96 LEU A O 1
ATOM 732 N N . TYR A 1 97 ? 8.393 -7.088 -17.750 1.00 72.81 97 TYR A N 1
ATOM 733 C CA . TYR A 1 97 ? 8.536 -6.038 -18.733 1.00 72.81 97 TYR A CA 1
ATOM 734 C C . TYR A 1 97 ? 8.922 -6.688 -20.059 1.00 72.81 97 TYR A C 1
ATOM 736 O O . TYR A 1 97 ? 10.086 -6.739 -20.441 1.00 72.81 97 TYR A O 1
ATOM 744 N N . ASP A 1 98 ? 7.911 -7.175 -20.766 1.00 72.00 98 ASP A N 1
ATOM 745 C CA . ASP A 1 98 ? 7.993 -7.379 -22.204 1.00 72.00 98 ASP A CA 1
ATOM 746 C C . ASP A 1 98 ? 7.740 -6.023 -22.895 1.00 72.00 98 ASP A C 1
ATOM 748 O O . ASP A 1 98 ? 7.037 -5.157 -22.374 1.00 72.00 98 ASP A O 1
ATOM 752 N N . GLN A 1 99 ? 8.335 -5.759 -24.060 1.00 66.00 99 GLN A N 1
ATOM 753 C CA . GLN A 1 99 ? 8.174 -4.444 -24.704 1.00 66.00 99 GLN A CA 1
ATOM 754 C C . GLN A 1 99 ? 6.746 -4.185 -25.230 1.00 66.00 99 GLN A C 1
ATOM 756 O O . GLN A 1 99 ? 6.429 -3.044 -25.568 1.00 66.00 99 GLN A O 1
ATOM 761 N N . ILE A 1 100 ? 5.892 -5.214 -25.299 1.00 68.19 100 ILE A N 1
ATOM 762 C CA . ILE A 1 100 ? 4.651 -5.201 -26.088 1.00 68.19 100 ILE A CA 1
ATOM 763 C C . ILE A 1 100 ? 3.388 -5.185 -25.202 1.00 68.19 100 ILE A C 1
ATOM 765 O O . ILE A 1 100 ? 2.453 -4.447 -25.496 1.00 68.19 100 ILE A O 1
ATOM 769 N N . ASN A 1 101 ? 3.358 -5.911 -24.083 1.00 81.88 101 ASN A N 1
ATOM 770 C CA . ASN A 1 101 ? 2.139 -6.231 -23.325 1.00 81.88 101 ASN A CA 1
ATOM 771 C C . ASN A 1 101 ? 2.173 -5.834 -21.838 1.00 81.88 101 ASN A C 1
ATOM 773 O O . ASN A 1 101 ? 1.133 -5.873 -21.170 1.00 81.88 101 ASN A O 1
ATOM 777 N N . TYR A 1 102 ? 3.320 -5.423 -21.289 1.00 86.06 102 TYR A N 1
ATOM 778 C CA . TYR A 1 102 ? 3.456 -5.119 -19.858 1.00 86.06 102 TYR A CA 1
ATOM 779 C C . TYR A 1 102 ? 2.437 -4.082 -19.348 1.00 86.06 102 TYR A C 1
ATOM 781 O O . TYR A 1 102 ? 1.944 -4.202 -18.226 1.00 86.06 102 TYR A O 1
ATOM 789 N N . ILE A 1 103 ? 2.057 -3.093 -20.169 1.00 90.50 103 ILE A N 1
ATOM 790 C CA . ILE A 1 103 ? 1.048 -2.087 -19.797 1.00 90.50 103 ILE A CA 1
ATOM 791 C C . ILE A 1 103 ? -0.350 -2.677 -19.683 1.00 90.50 103 ILE A C 1
ATOM 793 O O . ILE A 1 103 ? -1.106 -2.272 -18.802 1.00 90.50 103 ILE A O 1
ATOM 797 N N . GLU A 1 104 ? -0.716 -3.633 -20.529 1.00 89.94 104 GLU A N 1
ATOM 798 C CA . GLU A 1 104 ? -2.018 -4.282 -20.413 1.00 89.94 104 GLU A CA 1
ATOM 799 C C . GLU A 1 104 ? -2.087 -5.127 -19.135 1.00 89.94 104 GLU A C 1
ATOM 801 O O . GLU A 1 104 ? -3.060 -5.035 -18.380 1.00 89.94 104 GLU A O 1
ATOM 806 N N . LYS A 1 105 ? -1.017 -5.879 -18.835 1.00 87.69 105 LYS A N 1
ATOM 807 C CA . LYS A 1 105 ? -0.874 -6.613 -17.566 1.00 87.69 105 LYS A CA 1
ATOM 808 C C . LYS A 1 105 ? -0.965 -5.658 -16.371 1.00 87.69 105 LYS A C 1
ATOM 810 O O . LYS A 1 105 ? -1.718 -5.919 -15.433 1.00 87.69 105 LYS A O 1
ATOM 815 N N . PHE A 1 106 ? -0.278 -4.515 -16.441 1.00 90.50 106 PHE A N 1
ATOM 816 C CA . PHE A 1 106 ? -0.336 -3.469 -15.420 1.00 90.50 106 PHE A CA 1
ATOM 817 C C . PHE A 1 106 ? -1.757 -2.931 -15.227 1.00 90.50 106 PHE A C 1
ATOM 819 O O . PHE A 1 106 ? -2.247 -2.894 -14.102 1.00 90.50 106 PHE A O 1
ATOM 826 N N . ARG A 1 107 ? -2.472 -2.589 -16.307 1.00 91.81 107 ARG A N 1
ATOM 827 C CA . ARG A 1 107 ? -3.870 -2.125 -16.237 1.00 91.81 107 ARG A CA 1
ATOM 828 C C . ARG A 1 107 ? -4.782 -3.148 -15.568 1.00 91.81 107 ARG A C 1
ATOM 830 O O . ARG A 1 107 ? -5.563 -2.777 -14.695 1.00 91.81 107 ARG A O 1
ATOM 837 N N . LYS A 1 108 ? -4.660 -4.431 -15.925 1.00 90.06 108 LYS A N 1
ATOM 838 C CA . LYS A 1 108 ? -5.429 -5.518 -15.293 1.00 90.06 108 LYS A CA 1
ATOM 839 C C . LYS A 1 108 ? -5.151 -5.602 -13.791 1.00 90.06 108 LYS A C 1
ATOM 841 O O . LYS A 1 108 ? -6.081 -5.787 -13.010 1.00 90.06 108 LYS A O 1
ATOM 846 N N . LEU A 1 109 ? -3.898 -5.432 -13.375 1.00 89.62 109 LEU A N 1
ATOM 847 C CA . LEU A 1 109 ? -3.529 -5.417 -11.959 1.00 89.62 109 LEU A CA 1
ATOM 848 C C . LEU A 1 109 ? -4.075 -4.192 -11.228 1.00 89.62 109 LEU A C 1
ATOM 850 O O . LEU A 1 109 ? -4.635 -4.344 -10.149 1.00 89.62 109 LEU A O 1
ATOM 854 N N . ILE A 1 110 ? -4.008 -3.006 -11.831 1.00 91.12 110 ILE A N 1
ATOM 855 C CA . ILE A 1 110 ? -4.612 -1.795 -11.264 1.00 91.12 110 ILE A CA 1
ATOM 856 C C . ILE A 1 110 ? -6.123 -1.959 -11.065 1.00 91.12 110 ILE A C 1
ATOM 858 O O . ILE A 1 110 ? -6.644 -1.557 -10.026 1.00 91.12 110 ILE A O 1
ATOM 862 N N . LEU A 1 111 ? -6.829 -2.583 -12.013 1.00 90.81 111 LEU A N 1
ATOM 863 C CA . LEU A 1 111 ? -8.253 -2.890 -11.850 1.00 90.81 111 LEU A CA 1
ATOM 864 C C . LEU A 1 111 ? -8.493 -3.828 -10.659 1.00 90.81 111 LEU A C 1
ATOM 866 O O . LEU A 1 111 ? -9.366 -3.552 -9.844 1.00 90.81 111 LEU A O 1
ATOM 870 N N . LYS A 1 112 ? -7.675 -4.874 -10.490 1.00 90.00 112 LYS A N 1
ATOM 871 C CA . LYS A 1 112 ? -7.754 -5.755 -9.310 1.00 90.00 112 LYS A CA 1
ATOM 872 C C . LYS A 1 112 ? -7.483 -5.005 -8.002 1.00 90.00 112 LYS A C 1
ATOM 874 O O . LYS A 1 112 ? -8.191 -5.219 -7.023 1.00 90.00 112 LYS A O 1
ATOM 879 N N . LEU A 1 113 ? -6.497 -4.105 -7.983 1.00 90.69 113 LEU A N 1
ATOM 880 C CA . LEU A 1 113 ? -6.184 -3.290 -6.805 1.00 90.69 113 LEU A CA 1
ATOM 881 C C . LEU A 1 113 ? -7.349 -2.381 -6.397 1.00 90.69 113 LEU A C 1
ATOM 883 O O . LEU A 1 113 ? -7.556 -2.163 -5.207 1.00 90.69 113 LEU A O 1
ATOM 887 N N . LYS A 1 114 ? -8.141 -1.882 -7.353 1.00 90.62 114 LYS A N 1
ATOM 888 C CA . LYS A 1 114 ? -9.329 -1.067 -7.055 1.00 90.62 114 LYS A CA 1
ATOM 889 C C . LYS A 1 114 ? -10.446 -1.842 -6.355 1.00 90.62 114 LYS A C 1
ATOM 891 O O . LYS A 1 114 ? -11.227 -1.237 -5.625 1.00 90.62 114 LYS A O 1
ATOM 896 N N . GLU A 1 115 ? -10.492 -3.162 -6.512 1.00 91.50 115 GLU A N 1
ATOM 897 C CA . GLU A 1 115 ? -11.477 -4.014 -5.836 1.00 91.50 115 GLU A CA 1
ATOM 898 C C . GLU A 1 115 ? -11.072 -4.370 -4.394 1.00 91.50 115 GLU A C 1
ATOM 900 O O . GLU A 1 115 ? -11.935 -4.613 -3.544 1.00 91.50 115 GLU A O 1
ATOM 905 N N . LEU A 1 116 ? -9.770 -4.351 -4.080 1.00 91.25 116 LEU A N 1
ATOM 906 C CA . LEU A 1 116 ? -9.248 -4.672 -2.746 1.00 91.25 116 LEU A CA 1
ATOM 907 C C . LEU A 1 116 ? -9.880 -3.874 -1.596 1.00 91.25 116 LEU A C 1
ATOM 909 O O . LEU A 1 116 ? -10.278 -4.516 -0.624 1.00 91.25 116 LEU A O 1
ATOM 913 N N . PRO A 1 117 ? -10.042 -2.535 -1.647 1.00 94.00 117 PRO A N 1
ATOM 914 C CA . PRO A 1 117 ? -10.673 -1.804 -0.545 1.00 94.00 117 PRO A CA 1
ATOM 915 C C . PRO A 1 117 ? -12.073 -2.322 -0.206 1.00 94.00 117 PRO A C 1
ATOM 917 O O . PRO A 1 117 ? -12.432 -2.409 0.969 1.00 94.00 117 PRO A O 1
ATOM 920 N N . ARG A 1 118 ? -12.862 -2.724 -1.212 1.00 94.56 118 ARG A N 1
ATOM 921 C CA . ARG A 1 118 ? -14.182 -3.322 -0.980 1.00 94.56 118 ARG A CA 1
ATOM 922 C C . ARG A 1 118 ? -14.052 -4.674 -0.285 1.00 94.56 118 ARG A C 1
ATOM 924 O O . ARG A 1 118 ? -14.816 -4.934 0.640 1.00 94.56 118 ARG A O 1
ATOM 931 N N . TYR A 1 119 ? -13.118 -5.514 -0.724 1.00 94.25 119 TYR A N 1
ATOM 932 C CA . TYR A 1 119 ? -12.868 -6.822 -0.120 1.00 94.25 119 TYR A CA 1
ATOM 933 C C . TYR A 1 119 ? -12.392 -6.701 1.336 1.00 94.25 119 TYR A C 1
ATOM 935 O O . TYR A 1 119 ? -12.963 -7.336 2.223 1.00 94.25 119 TYR A O 1
ATOM 943 N N . TYR A 1 120 ? -11.431 -5.814 1.610 1.00 95.00 120 TYR A N 1
ATOM 944 C CA . TYR A 1 120 ? -10.972 -5.521 2.968 1.00 95.00 120 TYR A CA 1
ATOM 945 C C . TYR A 1 120 ? -12.118 -5.051 3.864 1.00 95.00 120 TYR A C 1
ATOM 947 O O . TYR A 1 120 ? -12.343 -5.630 4.921 1.00 95.00 120 TYR A O 1
ATOM 955 N N . MET A 1 121 ? -12.884 -4.053 3.419 1.00 95.69 121 MET A N 1
ATOM 956 C CA . MET A 1 121 ? -13.934 -3.437 4.231 1.00 95.69 121 MET A CA 1
ATOM 957 C C . MET A 1 121 ? -15.157 -4.342 4.437 1.00 95.69 121 MET A C 1
ATOM 959 O O . MET A 1 121 ? -15.758 -4.306 5.504 1.00 95.69 121 MET A O 1
ATOM 963 N N . LYS A 1 122 ? -15.578 -5.106 3.420 1.00 95.56 122 LYS A N 1
ATOM 964 C CA . LYS A 1 122 ? -16.841 -5.870 3.464 1.00 95.56 122 LYS A CA 1
ATOM 965 C C . LYS A 1 122 ? -16.678 -7.344 3.817 1.00 95.56 122 LYS A C 1
ATOM 967 O O . LYS A 1 122 ? -17.683 -7.978 4.115 1.00 95.56 122 LYS A O 1
ATOM 972 N N . VAL A 1 123 ? -15.466 -7.891 3.734 1.00 96.06 123 VAL A N 1
ATOM 973 C CA . VAL A 1 123 ? -15.218 -9.322 3.959 1.00 96.06 123 VAL A CA 1
ATOM 974 C C . VAL A 1 123 ? -14.213 -9.518 5.084 1.00 96.06 123 VAL A C 1
ATOM 976 O O . VAL A 1 123 ? -14.571 -10.046 6.131 1.00 96.06 123 VAL A O 1
ATOM 979 N N . LEU A 1 124 ? -12.971 -9.058 4.910 1.00 96.00 124 LEU A N 1
ATOM 980 C CA . LEU A 1 124 ? -11.900 -9.385 5.856 1.00 96.00 124 LEU A CA 1
ATOM 981 C C . LEU A 1 124 ? -12.028 -8.658 7.199 1.00 96.00 124 LEU A C 1
ATOM 983 O O . LEU A 1 124 ? -11.830 -9.277 8.243 1.00 96.00 124 LEU A O 1
ATOM 987 N N . ALA A 1 125 ? -12.378 -7.369 7.195 1.00 96.44 125 ALA A N 1
ATOM 988 C CA . ALA A 1 125 ? -12.520 -6.608 8.431 1.00 96.44 125 ALA A CA 1
ATOM 989 C C . ALA A 1 125 ? -13.678 -7.117 9.314 1.00 96.44 125 ALA A C 1
ATOM 991 O O . ALA A 1 125 ? -13.427 -7.335 10.497 1.00 96.44 125 ALA A O 1
ATOM 992 N N . PRO A 1 126 ? -14.893 -7.395 8.791 1.00 95.00 126 PRO A N 1
ATOM 993 C CA . PRO A 1 126 ? -15.963 -8.009 9.580 1.00 95.00 126 PRO A CA 1
ATOM 994 C C . PRO A 1 126 ? -15.579 -9.368 10.174 1.00 95.00 126 PRO A C 1
ATOM 996 O O . PRO A 1 126 ? -15.749 -9.564 11.369 1.00 95.00 126 PRO A O 1
ATOM 999 N N . ILE A 1 127 ? -14.959 -10.259 9.388 1.00 96.88 127 ILE A N 1
ATOM 1000 C CA . ILE A 1 127 ? -14.500 -11.568 9.890 1.00 96.88 127 ILE A CA 1
ATOM 1001 C C . ILE A 1 127 ? -13.505 -11.395 11.049 1.00 96.88 127 ILE A C 1
ATOM 1003 O O . ILE A 1 127 ? -13.599 -12.087 12.062 1.00 96.88 127 ILE A O 1
ATOM 1007 N N . ALA A 1 128 ? -12.557 -10.460 10.922 1.00 95.56 128 ALA A N 1
ATOM 1008 C CA . ALA A 1 128 ? -11.600 -10.169 11.987 1.00 95.56 128 ALA A CA 1
ATOM 1009 C C . ALA A 1 128 ? -12.283 -9.596 13.242 1.00 95.56 128 ALA A C 1
ATOM 1011 O O . ALA A 1 128 ? -11.920 -9.969 14.357 1.00 95.56 128 ALA A O 1
ATOM 1012 N N . LEU A 1 129 ? -13.291 -8.732 13.076 1.00 93.44 129 LEU A N 1
ATOM 1013 C CA . LEU A 1 129 ? -14.091 -8.205 14.184 1.00 93.44 129 LEU A CA 1
ATOM 1014 C C . LEU A 1 129 ? -14.871 -9.299 14.913 1.00 93.44 129 LEU A C 1
ATOM 1016 O O . LEU A 1 129 ? -14.842 -9.334 16.143 1.00 93.44 129 LEU A O 1
ATOM 1020 N N . ASP A 1 130 ? -15.521 -10.195 14.172 1.00 93.44 130 ASP A N 1
ATOM 1021 C CA . ASP A 1 130 ? -16.287 -11.313 14.730 1.00 93.44 130 ASP A CA 1
ATOM 1022 C C . ASP A 1 130 ? -15.375 -12.254 15.533 1.00 93.44 130 ASP A C 1
ATOM 1024 O O . ASP A 1 130 ? -15.730 -12.707 16.622 1.00 93.44 130 ASP A O 1
ATOM 1028 N N . ALA A 1 131 ? -14.146 -12.460 15.050 1.00 93.56 131 ALA A N 1
ATOM 1029 C CA . ALA A 1 131 ? -13.096 -13.200 15.747 1.00 93.56 131 ALA A CA 1
ATOM 1030 C C . ALA A 1 131 ? -12.440 -12.424 16.911 1.00 93.56 131 ALA A C 1
ATOM 1032 O O . ALA A 1 131 ? -11.561 -12.964 17.582 1.00 93.56 131 ALA A O 1
ATOM 1033 N N . ARG A 1 132 ? -12.841 -11.167 17.159 1.00 89.56 132 ARG A N 1
ATOM 1034 C CA . ARG A 1 132 ? -12.231 -10.236 18.131 1.00 89.56 132 ARG A CA 1
ATOM 1035 C C . ARG A 1 132 ? -10.735 -9.971 17.895 1.00 89.56 132 ARG A C 1
ATOM 1037 O O . ARG A 1 132 ? -10.021 -9.567 18.812 1.00 89.56 132 ARG A O 1
ATOM 1044 N N . ASP A 1 133 ? -10.265 -10.143 16.663 1.00 92.69 133 ASP A N 1
ATOM 1045 C CA . ASP A 1 133 ? -8.911 -9.797 16.223 1.00 92.69 133 ASP A CA 1
ATOM 1046 C C . ASP A 1 133 ? -8.876 -8.325 15.784 1.00 92.69 133 ASP A C 1
ATOM 1048 O O . ASP A 1 133 ? -8.920 -7.973 14.599 1.00 92.69 133 ASP A O 1
ATOM 1052 N N . PHE A 1 134 ? -8.855 -7.433 16.777 1.00 92.38 134 PHE A N 1
ATOM 1053 C CA . PHE A 1 134 ? -8.919 -5.991 16.543 1.00 92.38 134 PHE A CA 1
ATOM 1054 C C . PHE A 1 134 ? -7.702 -5.434 15.800 1.00 92.38 134 PHE A C 1
ATOM 1056 O O . PHE A 1 134 ? -7.832 -4.435 15.096 1.00 92.38 134 PHE A O 1
ATOM 1063 N N . GLU A 1 135 ? -6.538 -6.076 15.921 1.00 91.75 135 GLU A N 1
ATOM 1064 C CA . GLU A 1 135 ? -5.322 -5.663 15.220 1.00 91.75 135 GLU A CA 1
ATOM 1065 C C . GLU A 1 135 ? -5.464 -5.887 13.710 1.00 91.75 135 GLU A C 1
ATOM 1067 O O . GLU A 1 135 ? -5.224 -4.967 12.921 1.00 91.75 135 GLU A O 1
ATOM 1072 N N . LYS A 1 136 ? -5.956 -7.062 13.290 1.00 93.25 136 LYS A N 1
ATOM 1073 C CA . LYS A 1 136 ? -6.262 -7.298 11.872 1.00 93.25 136 LYS A CA 1
ATOM 1074 C C . LYS A 1 136 ? -7.418 -6.441 11.380 1.00 93.25 136 LYS A C 1
ATOM 1076 O O . LYS A 1 136 ? -7.322 -5.873 10.293 1.00 93.25 136 LYS A O 1
ATOM 1081 N N . ALA A 1 137 ? -8.488 -6.313 12.164 1.00 95.50 137 ALA A N 1
ATOM 1082 C CA . ALA A 1 137 ? -9.632 -5.490 11.781 1.00 95.50 137 ALA A CA 1
ATOM 1083 C C . ALA A 1 137 ? -9.220 -4.029 11.537 1.00 95.50 137 ALA A C 1
ATOM 1085 O O . ALA A 1 137 ? -9.556 -3.462 10.494 1.00 95.50 137 ALA A O 1
ATOM 1086 N N . GLN A 1 138 ? -8.432 -3.445 12.450 1.00 95.00 138 GLN A N 1
ATOM 1087 C CA . GLN A 1 138 ? -7.851 -2.115 12.276 1.00 95.00 138 GLN A CA 1
ATOM 1088 C C . GLN A 1 138 ? -7.055 -2.043 10.972 1.00 95.00 138 GLN A C 1
ATOM 1090 O O . GLN A 1 138 ? -7.296 -1.147 10.162 1.00 95.00 138 GLN A O 1
ATOM 1095 N N . LYS A 1 139 ? -6.127 -2.982 10.756 1.00 93.62 139 LYS A N 1
ATOM 1096 C CA . LYS A 1 139 ? -5.275 -2.998 9.563 1.00 93.62 139 LYS A CA 1
ATOM 1097 C C . LYS A 1 139 ? -6.099 -3.011 8.274 1.00 93.62 139 LYS A C 1
ATOM 1099 O O . LYS A 1 139 ? -5.838 -2.209 7.383 1.00 93.62 139 LYS A O 1
ATOM 1104 N N . TYR A 1 140 ? -7.126 -3.856 8.184 1.00 95.69 140 TYR A N 1
ATOM 1105 C CA . TYR A 1 140 ? -7.965 -3.943 6.987 1.00 95.69 140 TYR A CA 1
ATOM 1106 C C . TYR A 1 140 ? -8.751 -2.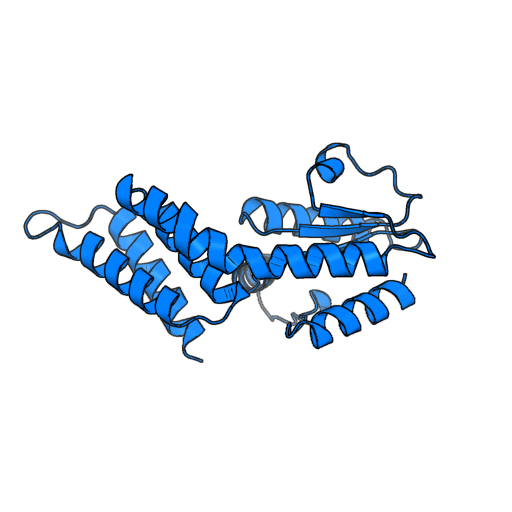658 6.711 1.00 95.69 140 TYR A C 1
ATOM 1108 O O . TYR A 1 140 ? -8.835 -2.243 5.556 1.00 95.69 140 TYR A O 1
ATOM 1116 N N . TYR A 1 141 ? -9.289 -1.989 7.735 1.00 96.62 141 TYR A N 1
ATOM 1117 C CA . TYR A 1 141 ? -9.943 -0.691 7.534 1.00 96.62 141 TYR A CA 1
ATOM 1118 C C . TYR A 1 141 ? -8.953 0.418 7.167 1.00 96.62 141 TYR A C 1
ATOM 1120 O O . TYR A 1 141 ? -9.277 1.257 6.326 1.00 96.62 141 TYR A O 1
ATOM 1128 N N . GLN A 1 142 ? -7.749 0.416 7.749 1.00 94.94 142 GLN A N 1
ATOM 1129 C CA . GLN A 1 142 ? -6.684 1.349 7.376 1.00 94.94 142 GLN A CA 1
ATOM 1130 C C . GLN A 1 142 ? -6.283 1.163 5.911 1.00 94.94 142 GLN A C 1
ATOM 1132 O O . GLN A 1 142 ? -6.306 2.127 5.149 1.00 94.94 142 GLN A O 1
ATOM 1137 N N . ASP A 1 143 ? -5.995 -0.067 5.485 1.00 93.31 143 ASP A N 1
ATOM 1138 C CA . ASP A 1 143 ? -5.629 -0.352 4.098 1.00 93.31 143 ASP A CA 1
ATOM 1139 C C . ASP A 1 143 ? -6.792 -0.008 3.145 1.00 93.31 143 ASP A C 1
ATOM 1141 O O . ASP A 1 143 ? -6.585 0.692 2.153 1.00 93.31 143 ASP A O 1
ATOM 1145 N N . ALA A 1 144 ? -8.040 -0.371 3.474 1.00 94.88 144 ALA A N 1
ATOM 1146 C CA . ALA A 1 144 ? -9.212 0.022 2.685 1.00 94.88 144 ALA A CA 1
ATOM 1147 C C . ALA A 1 144 ? -9.348 1.548 2.536 1.00 94.88 144 ALA A C 1
ATOM 1149 O O . ALA A 1 144 ? -9.676 2.038 1.448 1.00 94.88 144 ALA A O 1
ATOM 1150 N N . TYR A 1 145 ? -9.072 2.305 3.603 1.00 95.19 145 TYR A N 1
ATOM 1151 C CA . TYR A 1 145 ? -9.049 3.764 3.561 1.00 95.19 145 TYR A CA 1
ATOM 1152 C C . TYR A 1 145 ? -7.932 4.284 2.656 1.00 95.19 145 TYR A C 1
ATOM 1154 O O . TYR A 1 145 ? -8.207 5.101 1.783 1.00 95.19 145 TYR A O 1
ATOM 1162 N N . LEU A 1 146 ? -6.702 3.782 2.797 1.00 92.25 146 LEU A N 1
ATOM 1163 C CA . LEU A 1 146 ? -5.561 4.210 1.979 1.00 92.25 146 LEU A CA 1
ATOM 1164 C C . LEU A 1 146 ? -5.792 3.970 0.480 1.00 92.25 146 LEU A C 1
ATOM 1166 O O . LEU A 1 146 ? -5.336 4.752 -0.348 1.00 92.25 146 LEU A O 1
ATOM 1170 N N . PHE A 1 147 ? -6.522 2.912 0.121 1.00 91.50 147 PHE A N 1
ATOM 1171 C CA . PHE A 1 147 ? -6.872 2.630 -1.272 1.00 91.50 147 PHE A CA 1
ATOM 1172 C C . PHE A 1 147 ? -7.993 3.522 -1.828 1.00 91.50 147 PHE A C 1
ATOM 1174 O O . PHE A 1 147 ? -7.991 3.810 -3.023 1.00 91.50 147 PHE A O 1
ATOM 1181 N N . SER A 1 148 ? -8.986 3.898 -1.012 1.00 91.19 148 SER A N 1
ATOM 1182 C CA . SER A 1 148 ? -10.266 4.445 -1.507 1.00 91.19 148 SER A CA 1
ATOM 1183 C C . SER A 1 148 ? -10.673 5.808 -0.945 1.00 91.19 148 SER A C 1
ATOM 1185 O O . SER A 1 148 ? -11.671 6.367 -1.392 1.00 91.19 148 SER A O 1
ATOM 1187 N N . ALA A 1 149 ? -9.962 6.315 0.063 1.00 91.06 149 ALA A N 1
ATOM 1188 C CA . ALA A 1 149 ? -10.337 7.474 0.877 1.00 91.06 149 ALA A CA 1
ATOM 1189 C C . ALA A 1 149 ? -11.770 7.400 1.457 1.00 91.06 149 ALA A C 1
ATOM 1191 O O . ALA A 1 149 ? -12.381 8.415 1.802 1.00 91.06 149 ALA A O 1
ATOM 1192 N N . ASN A 1 150 ? -12.340 6.195 1.582 1.00 92.81 150 ASN A N 1
ATOM 1193 C CA . ASN A 1 150 ? -13.710 6.013 2.043 1.00 92.81 150 ASN A CA 1
ATOM 1194 C C . ASN A 1 150 ? -13.825 6.276 3.551 1.00 92.81 150 ASN A C 1
ATOM 1196 O O . ASN A 1 150 ? -13.457 5.431 4.371 1.00 92.81 150 ASN A O 1
ATOM 1200 N N . ARG A 1 151 ? -14.416 7.422 3.914 1.00 93.12 151 ARG A N 1
ATOM 1201 C CA . ARG A 1 151 ? -14.605 7.878 5.304 1.00 93.12 151 ARG A CA 1
ATOM 1202 C C . ARG A 1 151 ? -15.363 6.891 6.197 1.00 93.12 151 ARG A C 1
ATOM 1204 O O . ARG A 1 151 ? -15.162 6.931 7.407 1.00 93.12 151 ARG A O 1
ATOM 1211 N N . ARG A 1 152 ? -16.153 5.962 5.638 1.00 94.25 152 ARG A N 1
ATOM 1212 C CA . ARG A 1 152 ? -16.782 4.884 6.427 1.00 94.25 152 ARG A CA 1
ATOM 1213 C C . ARG A 1 152 ? -15.745 4.050 7.176 1.00 94.25 152 ARG A C 1
ATOM 1215 O O . ARG A 1 152 ? -16.003 3.664 8.307 1.00 94.25 152 ARG A O 1
ATOM 1222 N N . CYS A 1 153 ? -14.561 3.840 6.597 1.00 95.12 153 CYS A N 1
ATOM 1223 C CA . CYS A 1 153 ? -13.477 3.116 7.262 1.00 95.12 153 CYS A CA 1
ATOM 1224 C C . CYS A 1 153 ? -13.037 3.822 8.552 1.00 95.12 153 CYS A C 1
ATOM 1226 O O . CYS A 1 153 ? -12.807 3.160 9.555 1.00 95.12 153 CYS A O 1
ATOM 1228 N N . LEU A 1 154 ? -12.982 5.160 8.559 1.00 95.31 154 LEU A N 1
ATOM 1229 C CA . LEU A 1 154 ? -12.639 5.926 9.763 1.00 95.31 154 LEU A CA 1
ATOM 1230 C C . LEU A 1 154 ? -13.721 5.782 10.839 1.00 95.31 154 LEU A C 1
ATOM 1232 O O . LEU A 1 154 ? -13.405 5.604 12.011 1.00 95.31 154 LEU A O 1
ATOM 1236 N N . SER A 1 155 ? -14.996 5.787 10.441 1.00 95.06 155 SER A N 1
ATOM 1237 C CA . SER A 1 155 ? -16.104 5.529 11.366 1.00 95.06 155 SER A CA 1
ATOM 1238 C C . SER A 1 155 ? -16.043 4.125 11.977 1.00 95.06 155 SER A C 1
ATOM 1240 O O . SER A 1 155 ? -16.324 3.971 13.162 1.00 95.06 155 SER A O 1
ATOM 1242 N N . GLU A 1 156 ? -15.663 3.103 11.203 1.00 96.19 156 GLU A N 1
ATOM 1243 C CA . GLU A 1 156 ? -15.473 1.742 11.726 1.00 96.19 156 GLU A CA 1
ATOM 1244 C C . GLU A 1 156 ? -14.259 1.638 12.662 1.00 96.19 156 GLU A C 1
ATOM 1246 O O . GLU A 1 156 ? -14.340 0.984 13.701 1.00 96.19 156 GLU A O 1
ATOM 1251 N N . LEU A 1 157 ? -13.161 2.341 12.366 1.00 95.81 157 LEU A N 1
ATOM 1252 C CA . LEU A 1 157 ? -12.005 2.428 13.264 1.00 95.81 157 LEU A CA 1
ATOM 1253 C C . LEU A 1 157 ? -12.373 3.059 14.620 1.00 95.81 157 LEU A C 1
ATOM 1255 O O . LEU A 1 157 ? -11.983 2.542 15.666 1.00 95.81 157 LEU A O 1
ATOM 1259 N N . GLU A 1 158 ? -13.190 4.114 14.630 1.00 94.62 158 GLU A N 1
ATOM 1260 C CA . GLU A 1 158 ? -13.710 4.709 15.872 1.00 94.62 158 GLU A CA 1
ATOM 1261 C C . GLU A 1 158 ? -14.585 3.733 16.670 1.00 94.62 158 GLU A C 1
ATOM 1263 O O . GLU A 1 158 ? -14.527 3.691 17.902 1.00 94.62 158 GLU A O 1
ATOM 1268 N N . LYS A 1 159 ? -15.389 2.905 15.991 1.00 93.88 159 LYS A N 1
ATOM 1269 C CA . LYS A 1 159 ? -16.169 1.852 16.659 1.00 93.88 159 LYS A CA 1
ATOM 1270 C C . LYS A 1 159 ? -15.259 0.802 17.288 1.00 93.88 159 LYS A C 1
ATOM 1272 O O . LYS A 1 159 ? -15.496 0.427 18.432 1.00 93.88 159 LYS A O 1
ATOM 1277 N N . ILE A 1 160 ? -14.206 0.370 16.588 1.00 93.25 160 ILE A N 1
ATOM 1278 C CA . ILE A 1 160 ? -13.196 -0.546 17.143 1.00 93.25 160 ILE A CA 1
ATOM 1279 C C . ILE A 1 160 ? -12.597 0.045 18.415 1.00 93.25 160 ILE A C 1
ATOM 1281 O O . ILE A 1 160 ? -12.605 -0.608 19.457 1.00 93.25 160 ILE A O 1
ATOM 1285 N N . LYS A 1 161 ? -12.143 1.300 18.353 1.00 92.31 161 LYS A N 1
ATOM 1286 C CA . LYS A 1 161 ? -11.581 2.004 19.506 1.00 92.31 161 LYS A CA 1
ATOM 1287 C C . LYS A 1 161 ? -12.556 2.009 20.686 1.00 92.31 161 LYS A C 1
ATOM 1289 O O . LYS A 1 161 ? -12.185 1.611 21.789 1.00 92.31 161 LYS A O 1
ATOM 1294 N N . LYS A 1 162 ? -13.819 2.384 20.454 1.00 89.31 162 LYS A N 1
ATOM 1295 C CA . LYS A 1 162 ? -14.868 2.376 21.488 1.00 89.31 162 LYS A CA 1
ATOM 1296 C C . LYS A 1 162 ? -15.133 0.984 22.052 1.00 89.31 162 LYS A C 1
ATOM 1298 O O . LYS A 1 162 ? -15.318 0.872 23.256 1.00 89.31 162 LYS A O 1
ATOM 1303 N N . ASN A 1 163 ? -15.129 -0.063 21.229 1.00 86.75 163 ASN A N 1
ATOM 1304 C CA . ASN A 1 163 ? -15.349 -1.439 21.684 1.00 86.75 163 ASN A CA 1
ATOM 1305 C C . ASN A 1 163 ? -14.221 -1.916 22.604 1.00 86.75 163 ASN A C 1
ATOM 1307 O O . ASN A 1 163 ? -14.480 -2.521 23.643 1.00 86.75 163 ASN A O 1
ATOM 1311 N N . ILE A 1 164 ? -12.978 -1.587 22.253 1.00 86.94 164 ILE A N 1
ATOM 1312 C CA . ILE A 1 164 ? -11.798 -1.925 23.050 1.00 86.94 164 ILE A CA 1
ATOM 1313 C C . ILE A 1 164 ? -11.787 -1.137 24.369 1.00 86.94 164 ILE A C 1
ATOM 1315 O O . ILE A 1 164 ? -11.490 -1.704 25.415 1.00 86.94 164 ILE A O 1
ATOM 1319 N N . SER A 1 165 ? -12.148 0.152 24.350 1.00 74.38 165 SER A N 1
ATOM 1320 C CA . SER A 1 165 ? -12.196 0.995 25.557 1.00 74.38 165 SER A CA 1
ATOM 1321 C C . SER A 1 165 ? -13.424 0.742 26.447 1.00 74.38 165 SER A C 1
ATOM 1323 O O . SER A 1 165 ? -13.335 0.847 27.669 1.00 74.38 165 SER A O 1
ATOM 1325 N N . GLY A 1 166 ? -14.574 0.417 25.853 1.00 63.22 166 GLY A N 1
ATOM 1326 C CA . GLY A 1 166 ? -15.869 0.259 26.525 1.00 63.22 166 GLY A CA 1
ATOM 1327 C C . GLY A 1 166 ? -16.094 -1.109 27.172 1.00 63.22 166 GLY A C 1
ATOM 1328 O O . GLY A 1 166 ? -16.935 -1.222 28.062 1.00 63.22 166 GLY A O 1
ATOM 1329 N N . GLY A 1 167 ? -15.319 -2.130 26.789 1.00 53.72 167 GLY A N 1
ATOM 1330 C CA . GLY A 1 167 ? -15.315 -3.445 27.444 1.00 53.72 167 GLY A CA 1
ATOM 1331 C C . GLY A 1 167 ? -14.722 -3.444 28.862 1.00 53.72 167 GLY A C 1
ATOM 1332 O O . GLY A 1 167 ? -14.874 -4.416 29.597 1.00 53.72 167 GLY A O 1
ATOM 1333 N N . THR A 1 168 ? -14.084 -2.348 29.276 1.00 47.03 168 THR A N 1
ATOM 1334 C CA . THR A 1 168 ? -13.378 -2.194 30.557 1.00 47.03 168 THR A CA 1
ATOM 1335 C C . THR A 1 168 ? -14.067 -1.167 31.460 1.00 47.03 168 THR A C 1
ATOM 1337 O O . THR A 1 168 ? -13.513 -0.119 31.773 1.00 47.03 168 THR A O 1
ATOM 1340 N N . LYS A 1 169 ? -15.282 -1.471 31.942 1.00 44.81 169 LYS A N 1
ATOM 1341 C CA . LYS A 1 169 ? -15.815 -0.823 33.166 1.00 44.81 169 LYS A CA 1
ATOM 1342 C C . LYS A 1 169 ? -15.196 -1.385 34.456 1.00 44.81 169 LYS A C 1
ATOM 1344 O O . LYS A 1 169 ? -15.468 -0.887 35.541 1.00 44.81 169 LYS A O 1
ATOM 1349 N N . SER A 1 170 ? -14.310 -2.372 34.348 1.00 46.72 170 SER A N 1
ATOM 1350 C CA . SER A 1 170 ? -13.474 -2.857 35.444 1.00 46.72 170 SER A CA 1
ATOM 1351 C C . SER A 1 170 ? -12.162 -3.397 34.877 1.00 46.72 170 SER A C 1
ATOM 1353 O O . SER A 1 170 ? -12.208 -4.243 33.987 1.00 46.72 170 SER A O 1
ATOM 1355 N N . LYS A 1 171 ? -11.032 -2.974 35.451 1.00 46.66 171 LYS A N 1
ATOM 1356 C CA . LYS A 1 171 ? -9.636 -3.332 35.122 1.00 46.66 171 LYS A CA 1
ATOM 1357 C C . LYS A 1 171 ? -9.015 -2.517 33.985 1.00 46.66 171 LYS A C 1
ATOM 1359 O O . LYS A 1 171 ? -9.607 -2.316 32.935 1.00 46.66 171 LYS A O 1
ATOM 1364 N N . GLN A 1 172 ? -7.804 -2.036 34.258 1.00 51.16 172 GLN A N 1
ATOM 1365 C CA . GLN A 1 172 ? -6.903 -1.361 33.328 1.00 51.16 172 GLN A CA 1
ATOM 1366 C C . GLN A 1 172 ? -6.942 -2.023 31.944 1.00 51.16 172 GLN A C 1
ATOM 1368 O O . GLN A 1 172 ? -6.843 -3.248 31.844 1.00 51.16 172 GLN A O 1
ATOM 1373 N N . LEU A 1 173 ? -7.058 -1.216 30.885 1.00 55.72 173 LEU A N 1
ATOM 1374 C CA . LEU A 1 173 ? -6.790 -1.669 29.521 1.00 55.72 173 LEU A CA 1
ATOM 1375 C C . LEU A 1 173 ? -5.452 -2.417 29.511 1.00 55.72 173 LEU A C 1
ATOM 1377 O O . LEU A 1 173 ? -4.440 -1.894 29.983 1.00 55.72 173 LEU A O 1
ATOM 1381 N N . ASN A 1 174 ? -5.439 -3.644 28.988 1.00 71.81 174 ASN A N 1
ATOM 1382 C CA . ASN A 1 174 ? -4.176 -4.342 28.781 1.00 71.81 174 ASN A CA 1
ATOM 1383 C C . ASN A 1 174 ? -3.307 -3.544 27.784 1.00 71.81 174 ASN A C 1
ATOM 1385 O O . ASN A 1 174 ? -3.823 -2.803 26.942 1.00 71.81 174 ASN A O 1
ATOM 1389 N N . GLY A 1 175 ? -1.979 -3.677 27.870 1.00 78.94 175 GLY A N 1
ATOM 1390 C CA . GLY A 1 175 ? -1.055 -2.860 27.065 1.00 78.94 175 GLY A CA 1
ATOM 1391 C C . GLY A 1 175 ? -1.309 -2.939 25.551 1.00 78.94 175 GLY A C 1
ATOM 1392 O O . GLY A 1 175 ? -1.120 -1.956 24.836 1.00 78.94 175 GLY A O 1
ATOM 1393 N N . MET A 1 176 ? -1.815 -4.079 25.068 1.00 81.56 176 MET A N 1
ATOM 1394 C CA . MET A 1 176 ? -2.185 -4.282 23.665 1.00 81.56 176 MET A CA 1
ATOM 1395 C C . MET A 1 176 ? -3.374 -3.410 23.239 1.00 81.56 176 MET A C 1
ATOM 1397 O O . MET A 1 176 ? -3.308 -2.754 22.203 1.00 81.56 176 MET A O 1
ATOM 1401 N N . SER A 1 177 ? -4.429 -3.348 24.047 1.00 84.06 177 SER A N 1
ATOM 1402 C CA . SER A 1 177 ? -5.629 -2.553 23.768 1.00 84.06 177 SER A CA 1
ATOM 1403 C C . SER A 1 177 ? -5.322 -1.057 23.697 1.00 84.06 177 SER A C 1
ATOM 1405 O O . SER A 1 177 ? -5.762 -0.368 22.776 1.00 84.06 177 SER A O 1
ATOM 1407 N N . THR A 1 178 ? -4.496 -0.565 24.625 1.00 85.88 178 THR A N 1
ATOM 1408 C CA . THR A 1 178 ? -4.016 0.824 24.626 1.00 85.88 178 THR A CA 1
ATOM 1409 C C . THR A 1 178 ? -3.178 1.126 23.384 1.00 85.88 178 THR A C 1
ATOM 1411 O O . THR A 1 178 ? -3.359 2.165 22.752 1.00 85.88 178 THR A O 1
ATOM 1414 N N . ARG A 1 179 ? -2.291 0.202 22.983 1.00 89.56 179 ARG A N 1
ATOM 1415 C CA . ARG A 1 179 ? -1.487 0.345 21.760 1.00 89.56 179 ARG A CA 1
ATOM 1416 C C . ARG A 1 179 ? -2.370 0.468 20.517 1.00 89.56 179 ARG A C 1
ATOM 1418 O O . ARG A 1 179 ? -2.159 1.386 19.732 1.00 89.56 179 ARG A O 1
ATOM 1425 N N . ILE A 1 180 ? -3.343 -0.428 20.350 1.00 90.56 180 ILE A N 1
ATOM 1426 C CA . ILE A 1 180 ? -4.268 -0.435 19.204 1.00 90.56 180 ILE A CA 1
ATOM 1427 C C . ILE A 1 180 ? -5.057 0.882 19.156 1.00 90.56 180 ILE A C 1
ATOM 1429 O O . ILE A 1 180 ? -5.078 1.553 18.127 1.00 90.56 180 ILE A O 1
ATOM 1433 N N . ALA A 1 181 ? -5.619 1.327 20.285 1.00 90.69 181 ALA A N 1
ATOM 1434 C CA . ALA A 1 181 ? -6.343 2.598 20.359 1.00 90.69 181 ALA A CA 1
ATOM 1435 C C . ALA A 1 181 ? -5.472 3.805 19.955 1.00 90.69 181 ALA A C 1
ATOM 1437 O O . ALA A 1 181 ? -5.905 4.640 19.160 1.00 90.69 181 ALA A O 1
ATOM 1438 N N . ASN A 1 182 ? -4.224 3.865 20.432 1.00 91.38 182 ASN A N 1
ATOM 1439 C CA . ASN A 1 182 ? -3.286 4.932 20.072 1.00 91.38 182 ASN A CA 1
ATOM 1440 C C . ASN A 1 182 ? -2.915 4.908 18.580 1.00 91.38 182 ASN A C 1
ATOM 1442 O O . ASN A 1 182 ? -2.773 5.963 17.960 1.00 91.38 182 ASN A O 1
ATOM 1446 N N . GLN A 1 183 ? -2.769 3.719 17.987 1.00 91.62 183 GLN A N 1
ATOM 1447 C CA . GLN A 1 183 ? -2.503 3.572 16.553 1.00 91.62 183 GLN A CA 1
ATOM 1448 C C . GLN A 1 183 ? -3.691 4.032 15.699 1.00 91.62 183 GLN A C 1
ATOM 1450 O O . GLN A 1 183 ? -3.486 4.697 14.682 1.00 91.62 183 GLN A O 1
ATOM 1455 N N . ILE A 1 184 ? -4.921 3.717 16.119 1.00 93.62 184 ILE A N 1
ATOM 1456 C CA . ILE A 1 184 ? -6.144 4.212 15.475 1.00 93.62 184 ILE A CA 1
ATOM 1457 C C . ILE A 1 184 ? -6.177 5.742 15.509 1.00 93.62 184 ILE A C 1
ATOM 1459 O O . ILE A 1 184 ? -6.364 6.368 14.467 1.00 93.62 184 ILE A O 1
ATOM 1463 N N . ASP A 1 185 ? -5.916 6.346 16.669 1.00 92.75 185 ASP A N 1
ATOM 1464 C CA . ASP A 1 185 ? -5.923 7.803 16.826 1.00 92.75 185 ASP A CA 1
ATOM 1465 C C . ASP A 1 185 ? -4.879 8.496 15.956 1.00 92.75 185 ASP A C 1
ATOM 1467 O O . ASP A 1 185 ? -5.179 9.493 15.295 1.00 92.75 185 ASP A O 1
ATOM 1471 N N . ALA A 1 186 ? -3.656 7.965 15.932 1.00 91.62 186 ALA A N 1
ATOM 1472 C CA . ALA A 1 186 ? -2.592 8.489 15.085 1.00 91.62 186 ALA A CA 1
ATOM 1473 C C . ALA A 1 186 ? -2.984 8.436 13.600 1.00 91.62 186 ALA A C 1
ATOM 1475 O O . ALA A 1 186 ? -2.789 9.411 12.873 1.00 91.62 186 ALA A O 1
ATOM 1476 N N . PHE A 1 187 ? -3.589 7.328 13.162 1.00 92.50 187 PHE A N 1
ATOM 1477 C CA . PHE A 1 187 ? -4.030 7.165 11.781 1.00 92.50 187 PHE A CA 1
ATOM 1478 C C . PHE A 1 187 ? -5.165 8.127 11.413 1.00 92.50 187 PHE A C 1
ATOM 1480 O O . PHE A 1 187 ? -5.087 8.794 10.384 1.00 92.50 187 PHE A O 1
ATOM 1487 N N . ILE A 1 188 ? -6.200 8.243 12.251 1.00 92.31 188 ILE A N 1
ATOM 1488 C CA . ILE A 1 188 ? -7.351 9.124 11.991 1.00 92.31 188 ILE A CA 1
ATOM 1489 C C . ILE A 1 188 ? -6.917 10.593 11.928 1.00 92.31 188 ILE A C 1
ATOM 1491 O O . ILE A 1 188 ? -7.348 11.320 11.029 1.00 92.31 188 ILE A O 1
ATOM 1495 N N . LYS A 1 189 ? -6.029 11.026 12.835 1.00 90.06 189 LYS A N 1
ATOM 1496 C CA . LYS A 1 189 ? -5.453 12.379 12.802 1.00 90.06 189 LYS A CA 1
ATOM 1497 C C . LYS A 1 189 ? -4.699 12.636 11.498 1.00 90.06 189 LYS A C 1
ATOM 1499 O O . LYS A 1 189 ? -4.927 13.663 10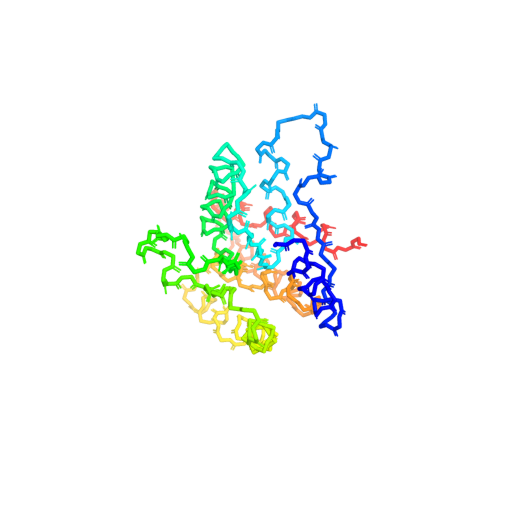.869 1.00 90.06 189 LYS A O 1
ATOM 1504 N N . GLY A 1 190 ? -3.865 11.689 11.060 1.00 85.56 190 GLY A N 1
ATOM 1505 C CA . GLY A 1 190 ? -3.128 11.797 9.796 1.00 85.56 190 GLY A CA 1
ATOM 1506 C C . GLY A 1 190 ? -4.020 11.766 8.548 1.00 85.56 190 GLY A C 1
ATOM 1507 O O . GLY A 1 190 ? -3.701 12.401 7.553 1.00 85.56 190 GLY A O 1
ATOM 1508 N N . ALA A 1 191 ? -5.158 11.072 8.606 1.00 82.00 191 ALA A N 1
ATOM 1509 C CA . ALA A 1 191 ? -6.128 10.949 7.516 1.00 82.00 191 ALA A CA 1
ATOM 1510 C C . ALA A 1 191 ? -7.082 12.155 7.360 1.00 82.00 191 ALA A C 1
ATOM 1512 O O . ALA A 1 191 ? -7.901 12.181 6.435 1.00 82.00 191 ALA A O 1
ATOM 1513 N N . SER A 1 192 ? -7.064 13.102 8.300 1.00 60.53 192 SER A N 1
ATOM 1514 C CA . SER A 1 192 ? -7.974 14.260 8.339 1.00 60.53 192 SER A CA 1
ATOM 1515 C C . SER A 1 192 ? -7.360 15.542 7.761 1.00 60.53 192 SER A C 1
ATOM 1517 O O . SER A 1 192 ? -8.021 16.578 7.761 1.00 60.53 192 SER A O 1
ATOM 1519 N N . ILE A 1 193 ? -6.127 15.446 7.261 1.00 45.75 193 ILE A N 1
ATOM 1520 C CA . ILE A 1 193 ? -5.363 16.478 6.545 1.00 45.75 193 ILE A CA 1
ATOM 1521 C C . ILE A 1 193 ? -5.428 16.162 5.047 1.00 45.75 193 ILE A C 1
ATOM 1523 O O . ILE A 1 193 ? -5.545 17.116 4.250 1.00 45.75 193 ILE A O 1
#

Radius of gyration: 18.83 Å; chains: 1; bounding box: 41×34×62 Å

Foldseek 3Di:
DVVVVVLLCVLCVVLVHDDDDLVVPPDPDDSVVSLLVVLLLALAEEAEEEPPQDPVNVVVRVVSVVSNVVLVHQYEYAYEPPDPDPPVCVPGNYQHDDPPCSSVSSNVVSVVLLCQLVCLQPPFLVVCVVVVVLVSNLSSLLSSCNNPVPCVSLVVLVVSLCVQVVVPPDDDRDPVSVVSNVVSVVSSVVSVD

Sequence (193 aa):
MPKAIKAVYRELKKAGFKPTEGASLVDYGDFVCSICKSILSCPFGIAFAGKGVPDKTLCNIFWEIGLLQGFGKVVLLVADEALNLPSDFNRTFSILYDQINYIEKFRKLILKLKELPRYYMKVLAPIALDARDFEKAQKYYQDAYLFSANRRCLSELEKIKKNISGGTKSKQLNGMSTRIANQIDAFIKGASI